Protein AF-A0A543DKS5-F1 (afdb_monomer_lite)

Structure (mmCIF, N/CA/C/O backbone):
data_AF-A0A543DKS5-F1
#
_entry.id   AF-A0A543DKS5-F1
#
loop_
_atom_site.group_PDB
_atom_site.id
_atom_site.type_symbol
_atom_site.label_atom_id
_atom_site.label_alt_id
_atom_site.label_comp_id
_atom_site.label_asym_id
_atom_site.label_entity_id
_atom_site.label_seq_id
_atom_site.pdbx_PDB_ins_code
_atom_site.Cartn_x
_atom_site.Cartn_y
_atom_site.Cartn_z
_atom_site.occupancy
_atom_site.B_iso_or_equiv
_atom_site.auth_seq_id
_atom_site.auth_comp_id
_atom_site.auth_asym_id
_atom_site.auth_atom_id
_atom_site.pdbx_PDB_model_num
ATOM 1 N N . MET A 1 1 ? 10.114 -16.416 -14.237 1.00 70.44 1 MET A N 1
ATOM 2 C CA . MET A 1 1 ? 10.466 -15.139 -14.898 1.00 70.44 1 MET A CA 1
ATOM 3 C C . MET A 1 1 ? 9.245 -14.238 -14.892 1.00 70.44 1 MET A C 1
ATOM 5 O O . MET A 1 1 ? 8.149 -14.778 -15.039 1.00 70.44 1 MET A O 1
ATOM 9 N N . PRO A 1 2 ? 9.401 -12.918 -14.700 1.00 88.56 2 PRO A N 1
ATOM 10 C CA . PRO A 1 2 ? 8.264 -12.010 -14.719 1.00 88.56 2 PRO A CA 1
ATOM 11 C C . PRO A 1 2 ? 7.647 -11.940 -16.120 1.00 88.56 2 PRO A C 1
ATOM 13 O O . PRO A 1 2 ? 8.338 -12.108 -17.125 1.00 88.56 2 PRO A O 1
ATOM 16 N N . ARG A 1 3 ? 6.332 -11.715 -16.181 1.00 93.50 3 ARG A N 1
ATOM 17 C CA . ARG A 1 3 ? 5.582 -11.553 -17.438 1.00 93.50 3 ARG A CA 1
ATOM 18 C C . ARG A 1 3 ? 5.945 -10.247 -18.136 1.00 93.50 3 ARG A C 1
ATOM 20 O O . ARG A 1 3 ? 5.971 -10.196 -19.359 1.00 93.50 3 ARG A O 1
ATOM 27 N N . MET A 1 4 ? 6.249 -9.213 -17.356 1.00 93.50 4 MET A N 1
A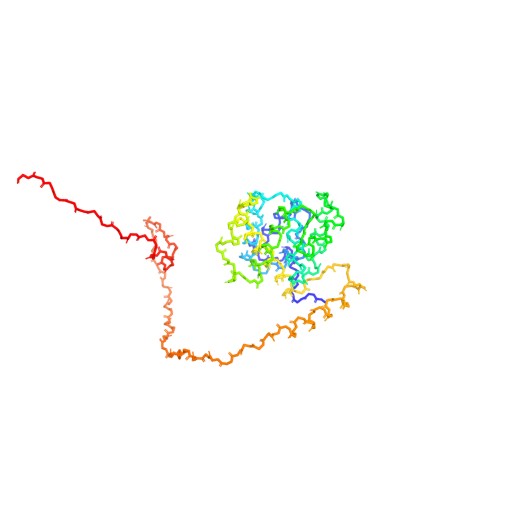TOM 28 C CA . MET A 1 4 ? 6.746 -7.932 -17.844 1.00 93.50 4 MET A CA 1
ATOM 29 C C . MET A 1 4 ? 8.159 -7.720 -17.314 1.00 93.50 4 MET A C 1
ATOM 31 O O . MET A 1 4 ? 8.378 -7.722 -16.104 1.00 93.50 4 MET A O 1
ATOM 35 N N . GLN A 1 5 ? 9.123 -7.564 -18.218 1.00 93.88 5 GLN A N 1
ATOM 36 C CA . GLN A 1 5 ? 10.515 -7.361 -17.826 1.00 93.88 5 GLN A CA 1
ATOM 37 C C . GLN A 1 5 ? 10.732 -5.913 -17.364 1.00 93.88 5 GLN A C 1
ATOM 39 O O . GLN A 1 5 ? 10.304 -4.997 -18.073 1.00 93.88 5 GLN A O 1
ATOM 44 N N . PRO A 1 6 ? 11.403 -5.679 -16.224 1.00 93.94 6 PRO A N 1
ATOM 45 C CA . PRO A 1 6 ? 11.815 -4.337 -15.827 1.00 93.94 6 PRO A CA 1
ATOM 46 C C . PRO A 1 6 ? 12.688 -3.693 -16.909 1.00 93.94 6 PRO A C 1
ATOM 48 O O . PRO A 1 6 ? 13.658 -4.305 -17.358 1.00 93.94 6 PRO A O 1
ATOM 51 N N . LEU A 1 7 ? 12.371 -2.461 -17.320 1.00 93.56 7 LEU A N 1
ATOM 52 C CA . LEU A 1 7 ? 13.176 -1.749 -18.311 1.00 93.56 7 LEU A CA 1
ATOM 53 C C . LEU A 1 7 ? 14.558 -1.428 -17.762 1.00 93.56 7 LEU A C 1
ATOM 55 O O . LEU A 1 7 ? 14.712 -1.039 -16.605 1.00 93.56 7 LEU A O 1
ATOM 59 N N . ASP A 1 8 ? 15.573 -1.562 -18.603 1.00 92.44 8 ASP A N 1
ATOM 60 C CA . ASP A 1 8 ? 16.845 -0.887 -18.388 1.00 92.44 8 ASP A CA 1
ATOM 61 C C . ASP A 1 8 ? 16.618 0.639 -18.468 1.00 92.44 8 ASP A C 1
ATOM 63 O O . ASP A 1 8 ? 16.100 1.107 -19.490 1.00 92.44 8 ASP A O 1
ATOM 67 N N . PRO A 1 9 ? 16.931 1.415 -17.408 1.00 88.25 9 PRO A N 1
ATOM 68 C CA . PRO A 1 9 ? 16.757 2.866 -17.410 1.00 88.25 9 PRO A CA 1
ATOM 69 C C . PRO A 1 9 ? 17.398 3.556 -18.622 1.00 88.25 9 PRO A C 1
ATOM 71 O O . PRO A 1 9 ? 16.781 4.457 -19.196 1.00 88.25 9 PRO A O 1
ATOM 74 N N . ASP A 1 10 ? 18.555 3.075 -19.085 1.00 86.75 10 ASP A N 1
ATOM 75 C CA . ASP A 1 10 ? 19.292 3.650 -20.220 1.00 86.75 10 ASP A CA 1
ATOM 76 C C . ASP A 1 10 ? 18.626 3.385 -21.575 1.00 86.75 10 ASP A C 1
ATOM 78 O O . ASP A 1 10 ? 18.931 4.031 -22.582 1.00 86.75 10 ASP A O 1
ATOM 82 N N . HIS A 1 11 ? 17.654 2.479 -21.611 1.00 86.12 11 HIS A N 1
ATOM 83 C CA . HIS A 1 11 ? 16.900 2.117 -22.806 1.00 86.12 11 HIS A CA 1
ATOM 84 C C . HIS A 1 11 ? 15.406 2.458 -22.682 1.00 86.12 11 HIS A C 1
ATOM 86 O O . HIS A 1 11 ? 14.621 2.151 -23.578 1.00 86.12 11 HIS A O 1
ATOM 92 N N . ALA A 1 12 ? 14.997 3.146 -21.610 1.00 86.88 12 ALA A N 1
ATOM 93 C CA . ALA A 1 12 ? 13.611 3.554 -21.414 1.00 86.88 12 ALA A CA 1
ATOM 94 C C . ALA A 1 12 ? 13.188 4.693 -22.377 1.00 86.88 12 ALA A C 1
ATOM 96 O O . ALA A 1 12 ? 14.030 5.518 -22.771 1.00 86.88 12 ALA A O 1
ATOM 97 N N . PRO A 1 13 ? 11.885 4.790 -22.730 1.00 86.69 13 PRO A N 1
ATOM 98 C CA . PRO A 1 13 ? 11.327 5.933 -23.459 1.00 86.69 13 PRO A CA 1
ATOM 99 C C . PRO A 1 13 ? 11.641 7.263 -22.762 1.00 86.69 13 PRO A C 1
ATOM 101 O O . PRO A 1 13 ? 11.706 7.307 -21.536 1.00 86.69 13 PRO A O 1
ATOM 104 N N . SER A 1 14 ? 11.792 8.355 -23.520 1.00 84.88 14 SER A N 1
ATOM 105 C CA . SER A 1 14 ? 12.361 9.627 -23.031 1.00 84.88 14 SER A CA 1
ATOM 106 C C . SER A 1 14 ? 11.763 10.134 -21.711 1.00 84.88 14 SER A C 1
ATOM 108 O O . SER A 1 14 ? 12.505 10.376 -20.764 1.00 84.88 14 SER A O 1
ATOM 110 N N . VAL A 1 15 ? 10.434 10.228 -21.603 1.00 90.12 15 VAL A N 1
ATOM 111 C CA . VAL A 1 15 ? 9.765 10.691 -20.371 1.00 90.12 15 VAL A CA 1
ATOM 112 C C . VAL A 1 15 ? 10.009 9.731 -19.202 1.00 90.12 15 VAL A C 1
ATOM 114 O O . VAL A 1 15 ? 10.322 10.167 -18.098 1.00 90.12 15 VAL A O 1
ATOM 117 N N . ALA A 1 16 ? 9.907 8.419 -19.432 1.00 90.94 16 ALA A N 1
ATOM 118 C CA . ALA A 1 16 ? 10.143 7.429 -18.385 1.00 90.94 16 ALA A CA 1
ATOM 119 C C . ALA A 1 16 ? 11.611 7.401 -17.938 1.00 90.94 16 ALA A C 1
ATOM 121 O O . ALA A 1 16 ? 11.872 7.242 -16.752 1.00 90.94 16 ALA A O 1
ATOM 122 N N . ARG A 1 17 ? 12.559 7.618 -18.855 1.00 92.06 17 ARG A N 1
ATOM 123 C CA . ARG A 1 17 ? 13.989 7.729 -18.551 1.00 92.06 17 ARG A CA 1
ATOM 124 C C . ARG A 1 17 ? 14.267 8.871 -17.584 1.00 92.06 17 ARG A C 1
ATOM 126 O O . ARG A 1 17 ? 14.939 8.648 -16.585 1.00 92.06 17 ARG A O 1
ATOM 133 N N . THR A 1 18 ? 13.708 10.058 -17.834 1.00 93.38 18 THR A N 1
ATOM 134 C CA . THR A 1 18 ? 13.837 11.191 -16.906 1.00 93.38 18 THR A CA 1
ATOM 135 C C . THR A 1 18 ? 13.278 10.837 -15.533 1.00 93.38 18 THR A C 1
ATOM 137 O O . THR A 1 18 ? 13.955 11.051 -14.537 1.00 93.38 18 THR A O 1
ATOM 140 N N . LEU A 1 19 ? 12.087 10.229 -15.467 1.00 93.00 19 LEU A N 1
ATOM 141 C CA . LEU A 1 19 ? 11.479 9.824 -14.194 1.00 93.00 19 LEU A CA 1
ATOM 142 C C . LEU A 1 19 ? 12.286 8.755 -13.448 1.00 93.00 19 LEU A C 1
ATOM 144 O O . LEU A 1 19 ? 12.338 8.790 -12.221 1.00 93.00 19 LEU A O 1
ATOM 148 N N . LEU A 1 20 ? 12.896 7.809 -14.165 1.00 93.69 20 LEU A N 1
ATOM 149 C CA . LEU A 1 20 ? 13.746 6.776 -13.578 1.00 93.69 20 LEU A CA 1
ATOM 150 C C . LEU A 1 20 ? 15.061 7.356 -13.055 1.00 93.69 20 LEU A C 1
ATOM 152 O O . LEU A 1 20 ? 15.414 7.054 -11.917 1.00 93.69 20 LEU A O 1
ATOM 156 N N . ALA A 1 21 ? 15.738 8.210 -13.830 1.00 92.88 21 ALA A N 1
ATOM 157 C CA . ALA A 1 21 ? 16.962 8.894 -13.404 1.00 92.88 21 ALA A CA 1
ATOM 158 C C . ALA A 1 21 ? 16.727 9.671 -12.100 1.00 92.88 21 ALA A C 1
ATOM 160 O O . ALA A 1 21 ? 17.403 9.450 -11.104 1.00 92.88 21 ALA A O 1
ATOM 161 N N . ASP A 1 22 ? 15.638 10.437 -12.054 1.00 90.62 22 ASP A N 1
ATOM 162 C CA . ASP A 1 22 ? 15.168 11.167 -10.879 1.00 90.62 22 ASP A CA 1
ATOM 163 C C . ASP A 1 22 ? 15.014 10.303 -9.612 1.00 90.62 22 ASP A C 1
ATOM 165 O O . ASP A 1 22 ? 15.080 10.805 -8.487 1.00 90.62 22 ASP A O 1
ATOM 169 N N . ILE A 1 23 ? 14.654 9.027 -9.758 1.00 89.81 23 ILE A N 1
ATOM 170 C CA . ILE A 1 23 ? 14.460 8.100 -8.635 1.00 89.81 23 ILE A CA 1
ATOM 171 C C . ILE A 1 23 ? 15.792 7.476 -8.241 1.00 89.81 23 ILE A C 1
ATOM 173 O O . ILE A 1 23 ? 16.086 7.396 -7.049 1.00 89.81 23 ILE A O 1
ATOM 177 N N . ILE A 1 24 ? 16.586 7.072 -9.231 1.00 91.50 24 ILE A N 1
ATOM 178 C CA . ILE A 1 24 ? 17.918 6.492 -9.052 1.00 91.50 24 ILE A CA 1
ATOM 179 C C . ILE A 1 24 ? 18.833 7.489 -8.335 1.00 91.50 24 ILE A C 1
ATOM 181 O O . ILE A 1 24 ? 19.446 7.124 -7.339 1.00 91.50 24 ILE A O 1
ATOM 185 N N . ASP A 1 25 ? 18.821 8.763 -8.722 1.00 91.94 25 ASP A N 1
ATOM 186 C CA . ASP A 1 25 ? 19.626 9.809 -8.077 1.00 91.94 25 ASP A CA 1
ATOM 187 C C . ASP A 1 25 ? 19.294 9.984 -6.585 1.00 91.94 25 ASP A C 1
ATOM 189 O O . ASP A 1 25 ? 20.157 10.328 -5.779 1.00 91.94 25 ASP A O 1
ATOM 193 N N . ARG A 1 26 ? 18.036 9.742 -6.192 1.00 85.94 26 ARG A N 1
ATOM 194 C CA . ARG A 1 26 ? 17.570 9.898 -4.802 1.00 85.94 26 ARG A CA 1
ATOM 195 C C . ARG A 1 26 ? 17.740 8.639 -3.957 1.00 85.94 26 ARG A C 1
ATOM 197 O O . ARG A 1 26 ? 17.965 8.751 -2.755 1.00 85.94 26 ARG A O 1
ATOM 204 N N . ASN A 1 27 ? 17.580 7.464 -4.564 1.00 82.12 27 ASN A N 1
ATOM 205 C CA . ASN A 1 27 ? 17.422 6.194 -3.851 1.00 82.12 27 ASN A CA 1
ATOM 206 C C . ASN A 1 27 ? 18.486 5.140 -4.210 1.00 82.12 27 ASN A C 1
ATOM 208 O O . ASN A 1 27 ? 18.473 4.056 -3.633 1.00 82.12 27 ASN A O 1
ATOM 212 N N . GLY A 1 28 ? 19.362 5.407 -5.180 1.00 87.69 28 GLY A N 1
ATOM 213 C CA . GLY A 1 28 ? 20.349 4.470 -5.729 1.00 87.69 28 GLY A CA 1
ATOM 214 C C . GLY A 1 28 ? 19.785 3.481 -6.760 1.00 87.69 28 GLY A C 1
ATOM 215 O O . GLY A 1 28 ? 20.471 3.145 -7.718 1.00 87.69 28 GLY A O 1
ATOM 216 N N . ASP A 1 29 ? 18.532 3.045 -6.607 1.00 87.38 29 ASP A N 1
ATOM 217 C CA . ASP A 1 29 ? 17.813 2.199 -7.569 1.00 87.38 29 ASP A CA 1
ATOM 218 C C . ASP A 1 29 ? 16.318 2.569 -7.602 1.00 87.38 29 ASP A C 1
ATOM 220 O O . ASP A 1 29 ? 15.730 3.009 -6.610 1.00 87.38 29 ASP A O 1
ATOM 224 N N . ALA A 1 30 ? 15.684 2.377 -8.758 1.00 87.81 30 ALA A N 1
ATOM 225 C CA . ALA A 1 30 ? 14.238 2.488 -8.926 1.00 87.81 30 ALA A CA 1
ATOM 226 C C . ALA A 1 30 ? 13.501 1.188 -8.555 1.00 87.81 30 ALA A C 1
ATOM 228 O O . ALA A 1 30 ? 12.307 1.212 -8.251 1.00 87.81 30 ALA A O 1
ATOM 229 N N . GLY A 1 31 ? 14.198 0.052 -8.553 1.00 91.25 31 GLY A N 1
ATOM 230 C CA . GLY A 1 31 ? 13.631 -1.249 -8.235 1.00 91.25 31 GLY A CA 1
ATOM 231 C C . GLY A 1 31 ? 12.746 -1.815 -9.355 1.00 91.25 31 GLY A C 1
ATOM 232 O O . GLY A 1 31 ? 12.351 -1.118 -10.299 1.00 91.25 31 GLY A O 1
ATOM 233 N N . PRO A 1 32 ? 12.404 -3.112 -9.278 1.00 93.31 32 PRO A N 1
ATOM 234 C CA . PRO A 1 32 ? 11.784 -3.833 -10.387 1.00 93.31 32 PRO A CA 1
ATOM 235 C C . PRO A 1 32 ? 10.387 -3.315 -10.746 1.00 93.31 32 PRO A C 1
ATOM 237 O O . PRO A 1 32 ? 10.070 -3.208 -11.928 1.00 93.31 32 PRO A O 1
ATOM 240 N N . MET A 1 33 ? 9.558 -2.942 -9.765 1.00 95.00 33 MET A N 1
ATOM 241 C CA . MET A 1 33 ? 8.199 -2.444 -10.023 1.00 95.00 33 MET A CA 1
ATOM 242 C C . MET A 1 33 ? 8.213 -1.141 -10.827 1.00 95.00 33 MET A C 1
ATOM 244 O O . MET A 1 33 ? 7.561 -1.053 -11.864 1.00 95.00 33 MET A O 1
ATOM 248 N N . VAL A 1 34 ? 8.987 -0.147 -10.387 1.00 95.19 34 VAL A N 1
ATOM 249 C CA . VAL A 1 34 ? 9.051 1.178 -11.027 1.00 95.19 34 VAL A CA 1
ATOM 250 C C . VAL A 1 34 ? 9.650 1.069 -12.428 1.00 95.19 34 VAL A C 1
ATOM 252 O O . VAL A 1 34 ? 9.092 1.605 -13.385 1.00 95.19 34 VAL A O 1
ATOM 255 N N . ARG A 1 35 ? 10.731 0.295 -12.573 1.00 95.81 35 ARG A N 1
ATOM 256 C CA . ARG A 1 35 ? 11.336 -0.018 -13.875 1.00 95.81 35 ARG A CA 1
ATOM 257 C C . ARG A 1 35 ? 10.378 -0.758 -14.809 1.00 95.81 35 ARG A C 1
ATOM 259 O O . ARG A 1 35 ? 10.473 -0.607 -16.020 1.00 95.81 35 ARG A O 1
ATOM 266 N N . THR A 1 36 ? 9.442 -1.543 -14.281 1.00 96.62 36 THR A N 1
ATOM 267 C CA . THR A 1 36 ? 8.411 -2.200 -15.100 1.00 96.62 36 THR A CA 1
ATOM 268 C C . THR A 1 36 ? 7.271 -1.238 -15.448 1.00 96.62 36 THR A C 1
ATOM 270 O O . THR A 1 36 ? 6.784 -1.248 -16.574 1.00 96.62 36 THR A O 1
ATOM 273 N N . MET A 1 37 ? 6.858 -0.350 -14.536 1.00 96.50 37 MET A N 1
ATOM 274 C CA . MET A 1 37 ? 5.859 0.688 -14.840 1.00 96.50 37 MET A CA 1
ATOM 275 C C . MET A 1 37 ? 6.335 1.638 -15.945 1.00 96.50 37 MET A C 1
ATOM 277 O O . MET A 1 37 ? 5.508 2.167 -16.679 1.00 96.50 37 MET A O 1
ATOM 281 N N . ALA A 1 38 ? 7.650 1.805 -16.110 1.00 96.00 38 ALA A N 1
ATOM 282 C CA . ALA A 1 38 ? 8.268 2.636 -17.143 1.00 96.00 38 ALA A CA 1
ATOM 283 C C . ALA A 1 38 ? 7.923 2.237 -18.594 1.00 96.00 38 ALA A C 1
ATOM 285 O O . ALA A 1 38 ? 8.078 3.065 -19.492 1.00 96.00 38 ALA A O 1
ATOM 286 N N . HIS A 1 39 ? 7.392 1.028 -18.833 1.00 93.81 39 HIS A N 1
ATOM 287 C CA . HIS A 1 39 ? 6.769 0.667 -20.119 1.00 93.81 39 HIS A CA 1
ATOM 288 C C . HIS A 1 39 ? 5.594 1.588 -20.486 1.00 93.81 39 HIS A C 1
ATOM 290 O O . HIS A 1 39 ? 5.289 1.767 -21.661 1.00 93.81 39 HIS A O 1
ATOM 296 N N . SER A 1 40 ? 4.951 2.203 -19.490 1.00 94.81 40 SER A N 1
ATOM 297 C CA . SER A 1 40 ? 3.935 3.240 -19.656 1.00 94.81 40 SER A CA 1
ATOM 298 C C . SER A 1 40 ? 4.343 4.494 -18.870 1.00 94.81 40 SER A C 1
ATOM 300 O O . SER A 1 40 ? 4.114 4.572 -17.659 1.00 94.81 40 SER A O 1
ATOM 302 N N . PRO A 1 41 ? 4.915 5.518 -19.533 1.00 93.88 41 PRO A N 1
ATOM 303 C CA . PRO A 1 41 ? 5.310 6.758 -18.866 1.00 93.88 41 PRO A CA 1
ATOM 304 C C . PRO A 1 41 ? 4.159 7.430 -18.100 1.00 93.88 41 PRO A C 1
ATOM 306 O O . PRO A 1 41 ? 4.378 7.974 -17.021 1.00 93.88 41 PRO A O 1
ATOM 309 N N . ALA A 1 42 ? 2.926 7.339 -18.613 1.00 95.31 42 ALA A N 1
ATOM 310 C CA . ALA A 1 42 ? 1.737 7.873 -17.948 1.00 95.31 42 ALA A CA 1
ATOM 311 C C . ALA A 1 42 ? 1.419 7.140 -16.632 1.00 95.31 42 ALA A C 1
ATOM 313 O O . ALA A 1 42 ? 1.119 7.783 -15.626 1.00 95.31 42 ALA A O 1
ATOM 314 N N . LEU A 1 43 ? 1.529 5.805 -16.617 1.00 95.94 43 LEU A N 1
ATOM 315 C CA . LEU A 1 43 ? 1.348 5.004 -15.404 1.00 95.94 43 LEU A CA 1
ATOM 316 C C . LEU A 1 43 ? 2.424 5.328 -14.365 1.00 95.94 43 LEU A C 1
ATOM 318 O O . LEU A 1 43 ? 2.102 5.562 -13.201 1.00 95.94 43 LEU A O 1
ATOM 322 N N . LEU A 1 44 ? 3.690 5.365 -14.792 1.00 95.75 44 LEU A N 1
ATOM 323 C CA . LEU A 1 44 ? 4.810 5.695 -13.915 1.00 95.75 44 LEU A CA 1
ATOM 324 C C . LEU A 1 44 ? 4.634 7.089 -13.298 1.00 95.75 44 LEU A C 1
ATOM 326 O O . LEU A 1 44 ? 4.732 7.230 -12.080 1.00 95.75 44 LEU A O 1
ATOM 330 N N . GLN A 1 45 ? 4.312 8.101 -14.109 1.00 95.06 45 GLN A N 1
ATOM 331 C CA . GLN A 1 45 ? 4.049 9.457 -13.624 1.00 95.06 45 GLN A CA 1
ATOM 332 C C . GLN A 1 45 ? 2.921 9.471 -12.584 1.00 95.06 45 GLN A C 1
ATOM 334 O O . GLN A 1 45 ? 3.117 9.970 -11.475 1.00 95.06 45 GLN A O 1
ATOM 339 N N . GLY A 1 46 ? 1.769 8.874 -12.911 1.00 95.62 46 GLY A N 1
ATOM 340 C CA . GLY A 1 46 ? 0.608 8.846 -12.020 1.00 95.62 46 GLY A CA 1
ATOM 341 C C . GLY A 1 46 ? 0.898 8.143 -10.692 1.00 95.62 46 GLY A C 1
ATOM 342 O O . GLY A 1 46 ? 0.544 8.653 -9.628 1.00 95.62 46 GLY A O 1
ATOM 343 N N . TYR A 1 47 ? 1.615 7.016 -10.723 1.00 95.69 47 TYR A N 1
ATOM 344 C CA . TYR A 1 47 ? 2.063 6.324 -9.513 1.00 95.69 47 TYR A CA 1
ATOM 345 C C . TYR A 1 47 ? 2.956 7.215 -8.637 1.00 95.69 47 TYR A C 1
ATOM 347 O O . TYR A 1 47 ? 2.758 7.284 -7.419 1.00 95.69 47 TYR A O 1
ATOM 355 N N . LEU A 1 48 ? 3.926 7.917 -9.230 1.00 93.12 48 LEU A N 1
ATOM 356 C CA . LEU A 1 48 ? 4.854 8.772 -8.486 1.00 93.12 48 LEU A CA 1
ATOM 357 C C . LEU A 1 48 ? 4.148 9.980 -7.868 1.00 93.12 48 LEU A C 1
ATOM 359 O O . LEU A 1 48 ? 4.432 10.337 -6.722 1.00 93.12 48 LEU A O 1
ATOM 363 N N . GLU A 1 49 ? 3.222 10.600 -8.595 1.00 93.19 49 GLU A N 1
ATOM 364 C CA . GLU A 1 49 ? 2.409 11.713 -8.103 1.00 93.19 49 GLU A CA 1
ATOM 365 C C . GLU A 1 49 ? 1.483 11.285 -6.968 1.00 93.19 49 GLU A C 1
ATOM 367 O O . GLU A 1 49 ? 1.476 11.928 -5.913 1.00 93.19 49 GLU A O 1
ATOM 372 N N . LEU A 1 50 ? 0.776 10.163 -7.134 1.00 91.56 50 LEU A N 1
ATOM 373 C CA . LEU A 1 50 ? -0.075 9.603 -6.090 1.00 91.56 50 LEU A CA 1
ATOM 374 C C . LEU A 1 50 ? 0.752 9.266 -4.844 1.00 91.56 50 LEU A C 1
ATOM 376 O O . LEU A 1 50 ? 0.425 9.709 -3.745 1.00 91.56 50 LEU A O 1
ATOM 380 N N . SER A 1 51 ? 1.889 8.588 -5.009 1.00 90.38 51 SER A N 1
ATOM 381 C CA . SER A 1 51 ? 2.802 8.250 -3.909 1.00 90.38 51 SER A CA 1
ATOM 382 C C . SER A 1 51 ? 3.342 9.492 -3.189 1.00 90.38 51 SER A C 1
ATOM 384 O O . SER A 1 51 ? 3.455 9.512 -1.961 1.00 90.38 51 SER A O 1
ATOM 386 N N . ARG A 1 52 ? 3.665 10.563 -3.929 1.00 88.25 52 ARG A N 1
ATOM 387 C CA . ARG A 1 52 ? 4.070 11.865 -3.364 1.00 88.25 52 ARG A CA 1
ATOM 388 C C . ARG A 1 52 ? 2.936 12.513 -2.577 1.00 88.25 52 ARG A C 1
ATOM 390 O O . ARG A 1 52 ? 3.186 13.053 -1.501 1.00 88.25 52 ARG A O 1
ATOM 397 N N . ALA A 1 53 ? 1.711 12.473 -3.097 1.00 87.25 53 ALA A N 1
ATOM 398 C CA . ALA A 1 53 ? 0.536 12.995 -2.411 1.00 87.25 53 ALA A CA 1
ATOM 399 C C . ALA A 1 53 ? 0.234 12.218 -1.125 1.00 87.25 53 ALA A C 1
ATOM 401 O O . ALA A 1 53 ? -0.082 12.833 -0.106 1.00 87.25 53 ALA A O 1
ATOM 402 N N . MET A 1 54 ? 0.416 10.894 -1.137 1.00 86.06 54 MET A N 1
ATOM 403 C CA . MET A 1 54 ? 0.151 10.040 0.022 1.00 86.06 54 MET A CA 1
ATOM 404 C C . MET A 1 54 ? 1.068 10.331 1.208 1.00 86.06 54 MET A C 1
ATOM 406 O O . MET A 1 54 ? 0.616 10.271 2.349 1.00 86.06 54 MET A O 1
ATOM 410 N N . ARG A 1 55 ? 2.305 10.786 0.973 1.00 81.69 55 ARG A N 1
ATOM 411 C CA . ARG A 1 55 ? 3.197 11.249 2.055 1.00 81.69 55 ARG A CA 1
ATOM 412 C C . ARG A 1 55 ? 2.674 12.466 2.821 1.00 81.69 55 ARG A C 1
ATOM 414 O O . ARG A 1 55 ? 3.158 12.741 3.909 1.00 81.69 55 ARG A O 1
ATOM 421 N N . ARG A 1 56 ? 1.705 13.198 2.264 1.00 80.69 56 ARG A N 1
ATOM 422 C CA . ARG A 1 56 ? 1.050 14.348 2.910 1.00 80.69 56 ARG A CA 1
ATOM 423 C C . ARG A 1 56 ? -0.290 13.979 3.554 1.00 80.69 56 ARG A C 1
ATOM 425 O O . ARG A 1 56 ? -1.040 14.860 3.981 1.00 80.69 56 ARG A O 1
ATOM 432 N N . THR A 1 57 ? -0.638 12.692 3.587 1.00 76.44 57 THR A N 1
ATOM 433 C CA . THR A 1 57 ? -1.818 12.230 4.323 1.00 76.44 57 THR A CA 1
ATOM 434 C C . THR A 1 57 ? -1.542 12.279 5.823 1.00 76.44 57 THR A C 1
ATOM 436 O O . THR A 1 57 ? -0.412 12.127 6.271 1.00 76.44 57 THR A O 1
ATOM 439 N N . ALA A 1 58 ? -2.586 12.529 6.614 1.00 80.00 58 ALA A N 1
ATOM 440 C CA . ALA A 1 58 ? -2.480 12.665 8.067 1.00 80.00 58 ALA A CA 1
ATOM 441 C C . ALA A 1 58 ? -2.557 11.293 8.770 1.00 80.00 58 ALA A C 1
ATOM 443 O O . ALA A 1 58 ? -3.191 11.173 9.814 1.00 80.00 58 ALA A O 1
ATOM 444 N N . ILE A 1 59 ? -1.987 10.249 8.157 1.00 89.38 59 ILE A N 1
ATOM 445 C CA . ILE A 1 59 ? -1.923 8.898 8.723 1.00 89.38 59 ILE A CA 1
ATOM 446 C C . ILE A 1 59 ? -0.476 8.660 9.168 1.00 89.38 59 ILE A C 1
ATOM 448 O O . ILE A 1 59 ? 0.434 8.793 8.346 1.00 89.38 59 ILE A O 1
ATOM 452 N N . PRO A 1 60 ? -0.229 8.320 10.447 1.00 92.25 60 PRO A N 1
ATOM 453 C CA . PRO A 1 60 ? 1.110 8.000 10.921 1.00 92.25 60 PRO A CA 1
ATOM 454 C C . PRO A 1 60 ? 1.760 6.900 10.080 1.00 92.25 60 PRO A C 1
ATOM 456 O O . PRO A 1 60 ? 1.097 5.965 9.622 1.00 92.25 60 PRO A O 1
ATOM 459 N N . ARG A 1 61 ? 3.079 6.993 9.886 1.00 93.69 61 ARG A N 1
ATOM 460 C CA . ARG A 1 61 ? 3.806 6.030 9.054 1.00 93.69 61 ARG A CA 1
ATOM 461 C C . ARG A 1 61 ? 3.662 4.577 9.544 1.00 93.69 61 ARG A C 1
ATOM 463 O O . ARG A 1 61 ? 3.337 3.751 8.695 1.00 93.69 61 ARG A O 1
ATOM 470 N N . PRO A 1 62 ? 3.798 4.253 10.848 1.00 96.44 62 PRO A N 1
ATOM 471 C CA . PRO A 1 62 ? 3.582 2.887 11.341 1.00 96.44 62 PRO A CA 1
ATOM 472 C C . PRO A 1 62 ? 2.198 2.330 10.982 1.00 96.44 62 PRO A C 1
ATOM 474 O O . PRO A 1 62 ? 2.090 1.221 10.466 1.00 96.44 62 PRO A O 1
ATOM 477 N N . LEU A 1 63 ? 1.144 3.132 11.157 1.00 96.56 63 LEU A N 1
ATOM 478 C CA . LEU A 1 63 ? -0.223 2.740 10.813 1.00 96.56 63 LEU A CA 1
ATOM 479 C C . LEU A 1 63 ? -0.424 2.574 9.300 1.00 96.56 63 LEU A C 1
ATOM 481 O O . LEU A 1 63 ? -1.131 1.670 8.865 1.00 96.56 63 LEU A O 1
ATOM 485 N N . SER A 1 64 ? 0.232 3.400 8.482 1.00 95.94 64 SER A N 1
ATOM 486 C CA . SER A 1 64 ? 0.173 3.264 7.020 1.00 95.94 64 SER A CA 1
ATOM 487 C C . SER A 1 64 ? 0.776 1.937 6.543 1.00 95.94 64 SER A C 1
ATOM 489 O O . SER A 1 64 ? 0.252 1.326 5.611 1.00 95.94 64 SER A O 1
ATOM 491 N N . GLU A 1 65 ? 1.847 1.466 7.193 1.00 97.81 65 GLU A N 1
ATOM 492 C CA . GLU A 1 65 ? 2.431 0.149 6.913 1.00 97.81 65 GLU A CA 1
ATOM 493 C C . GLU A 1 65 ? 1.516 -0.988 7.389 1.00 97.81 65 GLU A C 1
ATOM 495 O O . GLU A 1 65 ? 1.300 -1.932 6.634 1.00 97.81 65 GLU A O 1
ATOM 500 N N . LYS A 1 66 ? 0.895 -0.875 8.575 1.00 98.56 66 LYS A N 1
ATOM 501 C CA . LYS A 1 66 ? -0.113 -1.844 9.057 1.00 98.56 66 LYS A CA 1
ATOM 502 C C . LYS A 1 66 ? -1.294 -1.976 8.084 1.00 98.56 66 LYS A C 1
ATOM 504 O O . LYS A 1 66 ? -1.669 -3.085 7.713 1.00 98.56 66 LYS A O 1
ATOM 509 N N . ILE A 1 67 ? -1.840 -0.857 7.602 1.00 97.94 67 ILE A N 1
ATOM 510 C CA . ILE A 1 67 ? -2.916 -0.866 6.595 1.00 97.94 67 ILE A CA 1
ATOM 511 C C . ILE A 1 67 ? -2.434 -1.526 5.301 1.00 97.94 67 ILE A C 1
ATOM 513 O O . ILE A 1 67 ? -3.126 -2.379 4.754 1.00 97.94 67 ILE A O 1
ATOM 517 N N . SER A 1 68 ? -1.241 -1.173 4.818 1.00 98.31 68 SER A N 1
ATOM 518 C CA . SER A 1 68 ? -0.701 -1.762 3.587 1.00 98.31 68 SER A CA 1
ATOM 519 C C . SER A 1 68 ? -0.492 -3.275 3.735 1.00 98.31 68 SER A C 1
ATOM 521 O O . SER A 1 68 ? -0.858 -4.025 2.839 1.00 98.31 68 SER A O 1
ATOM 523 N N . LEU A 1 69 ? -0.014 -3.758 4.886 1.00 98.81 69 LEU A N 1
ATOM 524 C CA . LEU A 1 69 ? 0.077 -5.191 5.188 1.00 98.81 69 LEU A CA 1
ATOM 525 C C . LEU A 1 69 ? -1.287 -5.892 5.108 1.00 98.81 69 LEU A C 1
ATOM 527 O O . LEU A 1 69 ? -1.385 -6.930 4.458 1.00 98.81 69 LEU A O 1
ATOM 531 N N . ALA A 1 70 ? -2.335 -5.315 5.703 1.00 98.75 70 ALA A N 1
ATOM 532 C CA . ALA A 1 70 ? -3.691 -5.869 5.655 1.00 98.75 70 ALA A CA 1
ATOM 533 C C . ALA A 1 70 ? -4.227 -5.971 4.216 1.00 98.75 70 ALA A C 1
ATOM 535 O O . ALA A 1 70 ? -4.726 -7.015 3.793 1.00 98.75 70 ALA A O 1
ATOM 536 N N . LEU A 1 71 ? -4.078 -4.894 3.437 1.00 98.69 71 LEU A N 1
ATOM 537 C CA . LEU A 1 71 ? -4.535 -4.845 2.048 1.00 98.69 71 LEU A CA 1
ATOM 538 C C . LEU A 1 71 ? -3.762 -5.831 1.170 1.00 98.69 71 LEU A C 1
ATOM 540 O O . LEU A 1 71 ? -4.367 -6.536 0.369 1.00 98.69 71 LEU A O 1
ATOM 544 N N . GLN A 1 72 ? -2.438 -5.912 1.321 1.00 98.50 72 GLN A N 1
ATOM 545 C CA . GLN A 1 72 ? -1.608 -6.802 0.507 1.00 98.50 72 GLN A CA 1
ATOM 546 C C . GLN A 1 72 ? -1.750 -8.276 0.903 1.00 98.50 72 GLN A C 1
ATOM 548 O O . GLN A 1 72 ? -1.590 -9.138 0.036 1.00 98.50 72 GLN A O 1
ATOM 553 N N . GLU A 1 73 ? -2.108 -8.578 2.157 1.00 98.38 73 GLU A N 1
ATOM 554 C CA . GLU A 1 73 ? -2.529 -9.926 2.558 1.00 98.38 73 GLU A CA 1
ATOM 555 C C . GLU A 1 73 ? -3.812 -10.323 1.818 1.00 98.38 73 GLU A C 1
ATOM 557 O O . GLU A 1 73 ? -3.891 -11.426 1.273 1.00 98.38 73 GLU A O 1
ATOM 562 N N . TRP A 1 74 ? -4.787 -9.410 1.729 1.00 98.12 74 TRP A N 1
ATOM 563 C CA . TRP A 1 74 ? -6.020 -9.667 0.989 1.00 98.12 74 TRP A CA 1
ATOM 564 C C . TRP A 1 74 ? -5.784 -9.792 -0.525 1.00 98.12 74 TRP A C 1
ATOM 566 O O . TRP A 1 74 ? -6.252 -10.747 -1.145 1.00 98.12 74 TRP A O 1
ATOM 576 N N . ILE A 1 75 ? -5.014 -8.872 -1.119 1.00 98.19 75 ILE A N 1
ATOM 577 C CA . ILE A 1 75 ? -4.668 -8.877 -2.553 1.00 98.19 75 ILE A CA 1
ATOM 578 C C . ILE A 1 75 ? -3.825 -10.112 -2.915 1.00 98.19 75 ILE A C 1
ATOM 580 O O . ILE A 1 75 ? -3.906 -10.616 -4.035 1.00 98.19 75 ILE A O 1
ATOM 584 N N . GLY A 1 76 ? -3.012 -10.614 -1.981 1.00 97.19 76 GLY A N 1
ATOM 585 C CA . GLY A 1 76 ? -2.128 -11.762 -2.187 1.00 97.19 76 GLY A CA 1
ATOM 586 C C . GLY A 1 76 ? -0.799 -11.417 -2.869 1.00 97.19 76 GLY A C 1
ATOM 587 O O . GLY A 1 76 ? -0.171 -12.293 -3.463 1.00 97.19 76 GLY A O 1
ATOM 588 N N . CYS A 1 77 ? -0.348 -10.159 -2.803 1.00 97.62 77 CYS A N 1
ATOM 589 C CA . CYS A 1 77 ? 0.931 -9.735 -3.382 1.00 97.62 77 CYS A CA 1
ATOM 590 C C . CYS A 1 77 ? 2.104 -10.052 -2.434 1.00 97.62 77 CYS A C 1
ATOM 592 O O . CYS A 1 77 ? 2.426 -9.266 -1.542 1.00 97.62 77 CYS A O 1
ATOM 594 N N . ALA A 1 78 ? 2.801 -11.173 -2.656 1.00 95.06 78 ALA A N 1
ATOM 595 C CA . ALA A 1 78 ? 3.943 -11.590 -1.830 1.00 95.06 78 ALA A CA 1
ATOM 596 C C . ALA A 1 78 ? 5.113 -10.587 -1.851 1.00 95.06 78 ALA A C 1
ATOM 598 O O . ALA A 1 78 ? 5.721 -10.318 -0.814 1.00 95.06 78 ALA A O 1
ATOM 599 N N . LEU A 1 79 ? 5.401 -9.986 -3.013 1.00 94.69 79 LEU A N 1
ATOM 600 C CA . LEU A 1 79 ? 6.418 -8.936 -3.141 1.00 94.69 79 LEU A CA 1
ATOM 601 C C . LEU A 1 79 ? 6.071 -7.718 -2.273 1.00 94.69 79 LEU A C 1
ATOM 603 O O . LEU A 1 79 ? 6.929 -7.182 -1.574 1.00 94.69 79 LEU A O 1
ATOM 607 N N . CYS A 1 80 ? 4.804 -7.306 -2.300 1.00 97.00 80 CYS A N 1
ATOM 608 C CA . CYS A 1 80 ? 4.317 -6.166 -1.539 1.00 97.00 80 CYS A CA 1
ATOM 609 C C . CYS A 1 80 ? 4.340 -6.464 -0.034 1.00 97.00 80 CYS A C 1
ATOM 611 O O . CYS A 1 80 ? 4.809 -5.634 0.739 1.00 97.00 80 CYS A O 1
ATOM 613 N N . LEU A 1 81 ? 3.911 -7.662 0.384 1.00 97.50 81 LEU A N 1
ATOM 614 C CA . LEU A 1 81 ? 3.995 -8.109 1.778 1.00 97.50 81 LEU A CA 1
ATOM 615 C C . LEU A 1 81 ? 5.434 -8.084 2.299 1.00 97.50 81 LEU A C 1
ATOM 617 O O . LEU A 1 81 ? 5.672 -7.579 3.395 1.00 97.50 81 LEU A O 1
ATOM 621 N N . ALA A 1 82 ? 6.400 -8.577 1.518 1.00 96.19 82 ALA A N 1
ATOM 622 C CA . ALA A 1 82 ? 7.810 -8.537 1.897 1.00 96.19 82 ALA A CA 1
ATOM 623 C C . ALA A 1 82 ? 8.315 -7.091 2.064 1.00 96.19 82 ALA A C 1
ATOM 625 O O . ALA A 1 82 ? 8.940 -6.769 3.076 1.00 96.19 82 ALA A O 1
ATOM 626 N N . ALA A 1 83 ? 7.989 -6.210 1.113 1.00 94.44 83 ALA A N 1
ATOM 627 C CA . ALA A 1 83 ? 8.383 -4.803 1.153 1.00 94.44 83 ALA A CA 1
ATOM 628 C C . ALA A 1 83 ? 7.772 -4.054 2.350 1.00 94.44 83 ALA A C 1
ATOM 630 O O . ALA A 1 83 ? 8.493 -3.388 3.093 1.00 94.44 83 ALA A O 1
ATOM 631 N N . HIS A 1 84 ? 6.465 -4.201 2.582 1.00 97.38 84 HIS A N 1
ATOM 632 C CA . HIS A 1 84 ? 5.775 -3.544 3.694 1.00 97.38 84 HIS A CA 1
ATOM 633 C C . HIS A 1 84 ? 6.153 -4.139 5.055 1.00 97.38 84 HIS A C 1
ATOM 635 O O . HIS A 1 84 ? 6.237 -3.400 6.028 1.00 97.38 84 HIS A O 1
ATOM 641 N N . THR A 1 85 ? 6.482 -5.433 5.139 1.00 98.06 85 THR A N 1
ATOM 642 C CA . THR A 1 85 ? 7.011 -6.036 6.378 1.00 98.06 85 THR A CA 1
ATOM 643 C C . THR A 1 85 ? 8.367 -5.430 6.740 1.00 98.06 85 THR A C 1
ATOM 645 O O . THR A 1 85 ? 8.593 -5.053 7.890 1.00 98.06 85 THR A O 1
ATOM 648 N N . ALA A 1 86 ? 9.268 -5.295 5.762 1.00 96.06 86 ALA A N 1
ATOM 649 C CA . ALA A 1 86 ? 10.561 -4.652 5.977 1.00 96.06 86 ALA A CA 1
ATOM 650 C C . ALA A 1 86 ? 10.396 -3.178 6.388 1.00 96.06 86 ALA A C 1
ATOM 652 O O . ALA A 1 86 ? 10.986 -2.751 7.380 1.00 96.06 86 ALA A O 1
ATOM 653 N N . ALA A 1 87 ? 9.543 -2.425 5.686 1.00 94.81 87 ALA A N 1
ATOM 654 C CA . ALA A 1 87 ? 9.273 -1.023 5.997 1.00 94.81 87 ALA A CA 1
ATOM 655 C C . ALA A 1 87 ? 8.641 -0.833 7.387 1.00 94.81 87 ALA A C 1
ATOM 657 O O . ALA A 1 87 ? 9.058 0.061 8.123 1.00 94.81 87 ALA A O 1
ATOM 658 N N . ALA A 1 88 ? 7.686 -1.688 7.769 1.00 97.75 88 ALA A N 1
ATOM 659 C CA . ALA A 1 88 ? 7.046 -1.681 9.083 1.00 97.75 88 ALA A CA 1
ATOM 660 C C . ALA A 1 88 ? 8.076 -1.841 10.213 1.00 97.75 88 ALA A C 1
ATOM 662 O O . ALA A 1 88 ? 8.068 -1.068 11.172 1.00 97.75 88 ALA A O 1
ATOM 663 N N . ARG A 1 89 ? 9.019 -2.780 10.062 1.00 97.88 89 ARG A N 1
ATOM 664 C CA . ARG A 1 89 ? 10.111 -2.990 11.026 1.00 97.88 89 ARG A CA 1
ATOM 665 C C . ARG A 1 89 ? 11.023 -1.772 11.138 1.00 97.88 89 ARG A C 1
ATOM 667 O O . ARG A 1 89 ? 11.349 -1.361 12.247 1.00 97.88 89 ARG A O 1
ATOM 674 N N . THR A 1 90 ? 11.390 -1.151 10.014 1.00 96.81 90 THR A N 1
ATOM 675 C CA . THR A 1 90 ? 12.220 0.068 10.011 1.00 96.81 90 THR A CA 1
ATOM 676 C C . THR A 1 90 ? 11.565 1.228 10.764 1.00 96.81 90 THR A C 1
ATOM 678 O O . THR A 1 90 ? 12.270 2.054 11.335 1.00 96.81 90 THR A O 1
ATOM 681 N N . VAL A 1 91 ? 10.231 1.291 10.799 1.00 96.81 91 VAL A N 1
ATOM 682 C CA . VAL A 1 91 ? 9.484 2.335 11.524 1.00 96.81 91 VAL A CA 1
ATOM 683 C C . VAL A 1 91 ? 8.991 1.886 12.905 1.00 96.81 91 VAL A C 1
ATOM 685 O O . VAL A 1 91 ? 8.149 2.557 13.497 1.00 96.81 91 VAL A O 1
ATOM 688 N N . GLY A 1 92 ? 9.525 0.778 13.431 1.00 97.50 92 GLY A N 1
ATOM 689 C CA . GLY A 1 92 ? 9.313 0.334 14.811 1.00 97.50 92 GLY A CA 1
ATOM 690 C C . GLY A 1 92 ? 8.044 -0.486 15.063 1.00 97.50 92 GLY A C 1
ATOM 691 O O . GLY A 1 92 ? 7.676 -0.671 16.220 1.00 97.50 92 GLY A O 1
ATOM 692 N N . VAL A 1 93 ? 7.364 -0.986 14.026 1.00 98.38 93 VAL A N 1
ATOM 693 C CA . VAL A 1 93 ? 6.237 -1.916 14.211 1.00 98.38 93 VAL A CA 1
ATOM 694 C C . VAL A 1 93 ? 6.778 -3.281 14.639 1.00 98.38 93 VAL A C 1
ATOM 696 O O . VAL A 1 93 ? 7.664 -3.835 13.985 1.00 98.38 93 VAL A O 1
ATOM 699 N N . SER A 1 94 ? 6.244 -3.829 15.732 1.00 98.38 94 SER A N 1
ATOM 700 C CA . SER A 1 94 ? 6.644 -5.143 16.244 1.00 98.38 94 SER A CA 1
ATOM 701 C C . SER A 1 94 ? 6.158 -6.277 15.335 1.00 98.38 94 SER A C 1
ATOM 703 O O . SER A 1 94 ? 5.139 -6.150 14.657 1.00 98.38 94 SER A O 1
ATOM 705 N N . ASP A 1 95 ? 6.836 -7.426 15.354 1.00 98.19 95 ASP A N 1
ATOM 706 C CA . ASP A 1 95 ? 6.396 -8.599 14.583 1.00 98.19 95 ASP A CA 1
ATOM 707 C C . ASP A 1 95 ? 4.993 -9.087 15.000 1.00 98.19 95 ASP A C 1
ATOM 709 O O . ASP A 1 95 ? 4.230 -9.563 14.158 1.00 98.19 95 ASP A O 1
ATOM 713 N N . ALA A 1 96 ? 4.620 -8.914 16.274 1.00 98.38 96 ALA A N 1
ATOM 714 C CA . ALA A 1 96 ? 3.273 -9.209 16.764 1.00 98.38 96 ALA A CA 1
ATOM 715 C C . ALA A 1 96 ? 2.221 -8.283 16.131 1.00 98.38 96 ALA A C 1
ATOM 717 O O . ALA A 1 96 ? 1.199 -8.753 15.633 1.00 98.38 96 ALA A O 1
ATOM 718 N N . ASP A 1 97 ? 2.497 -6.979 16.072 1.00 98.50 97 ASP A N 1
ATOM 719 C CA . ASP A 1 97 ? 1.616 -6.012 15.414 1.00 98.50 97 ASP A CA 1
ATOM 720 C C . ASP A 1 97 ? 1.560 -6.221 13.892 1.00 98.50 97 ASP A C 1
ATOM 722 O O . ASP A 1 97 ? 0.507 -6.029 13.289 1.00 98.50 97 ASP A O 1
ATOM 726 N N . ILE A 1 98 ? 2.657 -6.649 13.254 1.00 98.69 98 ILE A N 1
ATOM 727 C CA . ILE A 1 98 ? 2.664 -7.045 11.835 1.00 98.69 98 ILE A CA 1
ATOM 728 C C . ILE A 1 98 ? 1.731 -8.241 11.619 1.00 98.69 98 ILE A C 1
ATOM 730 O O . ILE A 1 98 ? 0.943 -8.247 10.672 1.00 98.69 98 ILE A O 1
ATOM 734 N N . ALA A 1 99 ? 1.790 -9.250 12.491 1.00 98.56 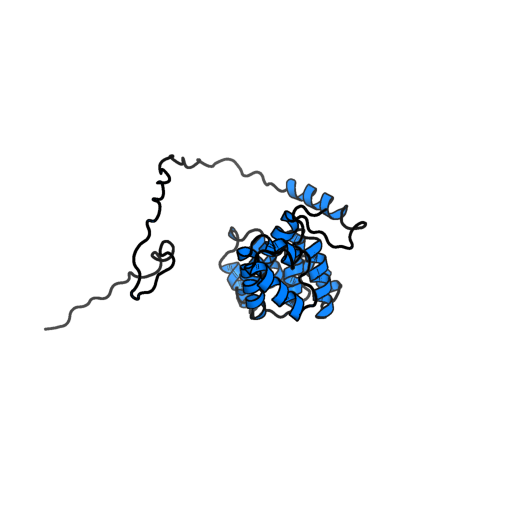99 ALA A N 1
ATOM 735 C CA . ALA A 1 99 ? 0.920 -10.419 12.409 1.00 98.56 99 ALA A CA 1
ATOM 736 C C . ALA A 1 99 ? -0.563 -10.061 12.606 1.00 98.56 99 ALA A C 1
ATOM 738 O O . ALA A 1 99 ? -1.412 -10.602 11.895 1.00 98.56 99 ALA A O 1
ATOM 739 N N . LEU A 1 100 ? -0.877 -9.137 13.523 1.00 98.75 100 LEU A N 1
ATOM 740 C CA . LEU A 1 100 ? -2.233 -8.606 13.709 1.00 98.75 100 LEU A CA 1
ATOM 741 C C . LEU A 1 100 ? -2.703 -7.810 12.486 1.00 98.75 100 LEU A C 1
ATOM 743 O O . LEU A 1 100 ? -3.799 -8.049 11.982 1.00 98.75 100 LEU A O 1
ATOM 747 N N . ALA A 1 101 ? -1.854 -6.932 11.950 1.00 98.69 101 ALA A N 1
ATOM 748 C CA . ALA A 1 101 ? -2.178 -6.123 10.779 1.00 98.69 101 ALA A CA 1
ATOM 749 C C . ALA A 1 101 ? -2.540 -6.992 9.567 1.00 98.69 101 ALA A C 1
ATOM 751 O O . ALA A 1 101 ? -3.519 -6.725 8.876 1.00 98.69 101 ALA A O 1
ATOM 752 N N . ARG A 1 102 ? -1.810 -8.091 9.344 1.00 98.50 102 ARG A N 1
ATOM 753 C CA . ARG A 1 102 ? -2.116 -9.064 8.281 1.00 98.50 102 ARG A CA 1
ATOM 754 C C . ARG A 1 102 ? -3.460 -9.772 8.480 1.00 98.50 102 ARG A C 1
ATOM 756 O O . ARG A 1 102 ? -4.069 -10.199 7.511 1.00 98.50 102 ARG A O 1
ATOM 763 N N . GLN A 1 103 ? -3.959 -9.849 9.710 1.00 98.31 103 GLN A N 1
ATOM 764 C CA . GLN A 1 103 ? -5.303 -10.342 10.037 1.00 98.31 103 GLN A CA 1
ATOM 765 C C . GLN A 1 103 ? -6.364 -9.228 10.011 1.00 98.31 103 GLN A C 1
ATOM 767 O O . GLN A 1 103 ? -7.457 -9.405 10.539 1.00 98.31 103 GLN A O 1
ATOM 772 N N . ALA A 1 104 ? -6.045 -8.080 9.405 1.00 98.06 104 ALA A N 1
ATOM 773 C CA . ALA A 1 104 ? -6.895 -6.898 9.332 1.00 98.06 104 ALA A CA 1
ATOM 774 C C . ALA A 1 104 ? -7.283 -6.305 10.703 1.00 98.06 104 ALA A C 1
ATOM 776 O O . ALA A 1 104 ? -8.345 -5.706 10.838 1.00 98.06 104 ALA A O 1
ATOM 777 N N . THR A 1 105 ? -6.420 -6.430 11.716 1.00 98.31 105 THR A N 1
ATOM 778 C CA . THR A 1 105 ? -6.678 -5.914 13.070 1.00 98.31 105 THR A CA 1
ATOM 779 C C . THR A 1 105 ? -5.430 -5.273 13.696 1.00 98.31 105 THR A C 1
ATOM 781 O O . THR A 1 105 ? -4.360 -5.239 13.089 1.00 98.31 105 THR A O 1
ATOM 784 N N . ALA A 1 106 ? -5.561 -4.720 14.900 1.00 98.19 106 ALA A N 1
ATOM 785 C CA . ALA A 1 106 ? -4.467 -4.157 15.688 1.00 98.19 106 ALA A CA 1
ATOM 786 C C . ALA A 1 106 ? -4.741 -4.290 17.192 1.00 98.19 106 ALA A C 1
ATOM 788 O O . ALA A 1 106 ? -5.868 -4.532 17.619 1.00 98.19 106 ALA A O 1
ATOM 789 N N . SER A 1 107 ? -3.687 -4.117 17.988 1.00 96.75 107 SER A N 1
ATOM 790 C CA . SER A 1 107 ? -3.752 -4.062 19.452 1.00 96.75 107 SER A CA 1
ATOM 791 C C . SER A 1 107 ? -4.494 -2.816 19.956 1.00 96.75 107 SER A C 1
ATOM 793 O O . SER A 1 107 ? -5.251 -2.893 20.920 1.00 96.75 107 SER A O 1
ATOM 795 N N . ASP A 1 108 ? -4.320 -1.679 19.279 1.00 96.81 108 ASP A N 1
ATOM 796 C CA . ASP A 1 108 ? -5.098 -0.463 19.511 1.00 96.81 108 ASP A CA 1
ATOM 797 C C . ASP A 1 108 ? -6.443 -0.520 18.766 1.00 96.81 108 ASP A C 1
ATOM 799 O O . ASP A 1 108 ? -6.493 -0.706 17.548 1.00 96.81 108 ASP A O 1
ATOM 803 N N . ALA A 1 109 ? -7.546 -0.320 19.492 1.00 95.38 109 ALA A N 1
ATOM 804 C CA . ALA A 1 109 ? -8.897 -0.421 18.935 1.00 95.38 109 ALA A CA 1
ATOM 805 C C . ALA A 1 109 ? -9.178 0.634 17.850 1.00 95.38 109 ALA A C 1
ATOM 807 O O . ALA A 1 109 ? -9.900 0.369 16.887 1.00 95.38 109 ALA A O 1
ATOM 808 N N . ARG A 1 110 ? -8.586 1.828 17.975 1.00 95.44 110 ARG A N 1
ATOM 809 C CA . ARG A 1 110 ? -8.740 2.908 16.998 1.00 95.44 110 ARG A CA 1
ATOM 810 C C . ARG A 1 110 ? -7.996 2.566 15.704 1.00 95.44 110 ARG A C 1
ATOM 812 O O . ARG A 1 110 ? -8.542 2.790 14.625 1.00 95.44 110 ARG A O 1
ATOM 819 N N . GLU A 1 111 ? -6.793 2.004 15.770 1.00 96.81 111 GLU A N 1
ATOM 820 C CA . GLU A 1 111 ? -6.083 1.471 14.600 1.00 96.81 111 GLU A CA 1
ATOM 821 C C . GLU A 1 111 ? -6.828 0.288 13.968 1.00 96.81 111 GLU A C 1
ATOM 823 O O . GLU A 1 111 ? -6.986 0.259 12.747 1.00 96.81 111 GLU A O 1
ATOM 828 N N . ALA A 1 112 ? -7.333 -0.648 14.780 1.00 97.38 112 ALA A N 1
ATOM 829 C CA . ALA A 1 112 ? -8.052 -1.831 14.306 1.00 97.38 112 ALA A CA 1
ATOM 830 C C . ALA A 1 112 ? -9.296 -1.456 13.485 1.00 97.38 112 ALA A C 1
ATOM 832 O O . ALA A 1 112 ? -9.515 -2.022 12.411 1.00 97.38 112 ALA A O 1
ATOM 833 N N . ALA A 1 113 ? -10.058 -0.449 13.933 1.00 96.00 113 ALA A N 1
ATOM 834 C CA . ALA A 1 113 ? -11.202 0.085 13.195 1.00 96.00 113 ALA A CA 1
ATOM 835 C C . ALA A 1 113 ? -10.798 0.630 11.812 1.00 96.00 113 ALA A C 1
ATOM 837 O O . ALA A 1 113 ? -11.454 0.338 10.810 1.00 96.00 113 ALA A O 1
ATOM 838 N N . LEU A 1 114 ? -9.684 1.371 11.724 1.00 96.69 114 LEU A N 1
ATOM 839 C CA . LEU A 1 114 ? -9.197 1.911 10.450 1.00 96.69 114 LEU A CA 1
ATOM 840 C C . LEU A 1 114 ? -8.680 0.831 9.503 1.00 96.69 114 LEU A C 1
ATOM 842 O O . LEU A 1 114 ? -8.956 0.895 8.306 1.00 96.69 114 LEU A O 1
ATOM 846 N N . ILE A 1 115 ? -7.944 -0.151 10.022 1.00 97.81 115 ILE A N 1
ATOM 847 C CA . ILE A 1 115 ? -7.420 -1.266 9.228 1.00 97.81 115 ILE A CA 1
ATOM 848 C C . ILE A 1 115 ? -8.578 -2.108 8.678 1.00 97.81 115 ILE A C 1
ATOM 850 O O . ILE A 1 115 ? -8.620 -2.369 7.475 1.00 97.81 115 ILE A O 1
ATOM 854 N N . THR A 1 116 ? -9.550 -2.457 9.525 1.00 96.88 116 THR A N 1
ATOM 855 C CA .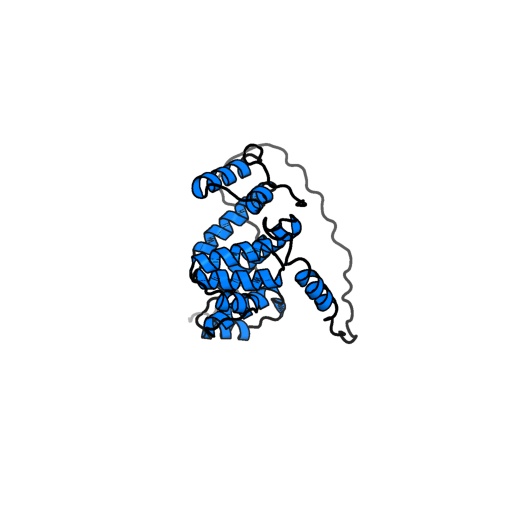 THR A 1 116 ? -10.743 -3.219 9.121 1.00 96.88 116 THR A CA 1
ATOM 856 C C . THR A 1 116 ? -11.525 -2.473 8.045 1.00 96.88 116 THR A C 1
ATOM 858 O O . THR A 1 116 ? -11.859 -3.041 7.004 1.00 96.88 116 THR A O 1
ATOM 861 N N . TYR A 1 117 ? -11.776 -1.177 8.251 1.00 96.69 117 TYR A N 1
ATOM 862 C CA . TYR A 1 117 ? -12.471 -0.362 7.262 1.00 96.69 117 TYR A CA 1
ATOM 863 C C . TYR A 1 117 ? -11.698 -0.265 5.943 1.00 96.69 117 TYR A C 1
ATOM 865 O O . TYR A 1 117 ? -12.299 -0.385 4.880 1.00 96.69 117 TYR A O 1
ATOM 873 N N . ALA A 1 118 ? -10.372 -0.093 5.977 1.00 97.38 118 ALA A N 1
ATOM 874 C CA . ALA A 1 118 ? -9.554 -0.046 4.766 1.00 97.38 118 ALA A CA 1
ATOM 875 C C . ALA A 1 118 ? -9.687 -1.331 3.936 1.00 97.38 118 ALA A C 1
ATOM 877 O O . ALA A 1 118 ? -9.798 -1.259 2.712 1.00 97.38 118 ALA A O 1
ATOM 878 N N . VAL A 1 119 ? -9.721 -2.493 4.597 1.00 98.12 119 VAL A N 1
ATOM 879 C CA . VAL A 1 119 ? -9.993 -3.770 3.930 1.00 98.12 119 VAL A CA 1
ATOM 880 C C . VAL A 1 119 ? -11.407 -3.773 3.349 1.00 98.12 119 VAL A C 1
ATOM 882 O O . VAL A 1 119 ? -11.551 -4.039 2.165 1.00 98.12 119 VAL A O 1
ATOM 885 N N . ARG A 1 120 ? -12.446 -3.366 4.087 1.00 97.25 120 ARG A N 1
ATOM 886 C CA . ARG A 1 120 ? -13.818 -3.305 3.538 1.00 97.25 120 ARG A CA 1
ATOM 887 C C . ARG A 1 120 ? -13.953 -2.371 2.328 1.00 97.25 120 ARG A C 1
ATOM 889 O O . ARG A 1 120 ? -14.606 -2.738 1.355 1.00 97.25 120 ARG A O 1
ATOM 896 N N . VAL A 1 121 ? -13.275 -1.218 2.327 1.00 97.12 121 VAL A N 1
ATOM 897 C CA . VAL A 1 121 ? -13.197 -0.312 1.158 1.00 97.12 121 VAL A CA 1
ATOM 898 C C . VAL A 1 121 ? -12.625 -1.027 -0.066 1.00 97.12 121 VAL A C 1
ATOM 900 O O . VAL A 1 121 ? -13.056 -0.770 -1.187 1.00 97.12 121 VAL A O 1
ATOM 903 N N . LEU A 1 122 ? -11.653 -1.916 0.131 1.00 97.81 122 LEU A N 1
ATOM 904 C CA . LEU A 1 122 ? -11.058 -2.693 -0.949 1.00 97.81 122 LEU A CA 1
ATOM 905 C C . LEU A 1 122 ? -11.994 -3.798 -1.455 1.00 97.81 122 LEU A C 1
ATOM 907 O O . LEU A 1 122 ? -12.075 -4.034 -2.659 1.00 97.81 122 LEU A O 1
ATOM 911 N N . THR A 1 123 ? -12.661 -4.501 -0.541 1.00 97.12 123 THR A N 1
ATOM 912 C CA . THR A 1 123 ? -13.285 -5.798 -0.833 1.00 97.12 123 THR A CA 1
ATOM 913 C C . THR A 1 123 ? -14.774 -5.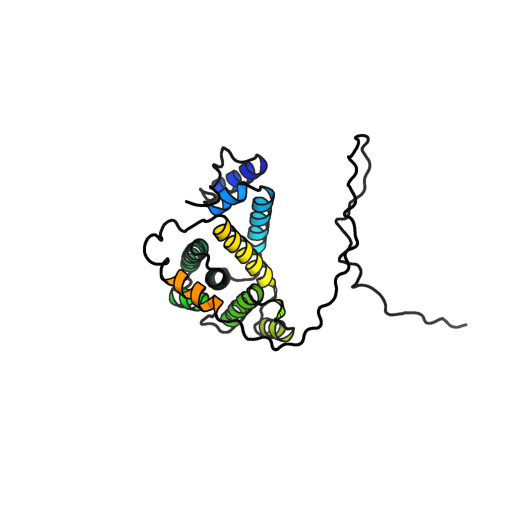718 -1.114 1.00 97.12 123 THR A C 1
ATOM 915 O O . THR A 1 123 ? -15.298 -6.509 -1.893 1.00 97.12 123 THR A O 1
ATOM 918 N N . GLU A 1 124 ? -15.463 -4.780 -0.474 1.00 96.12 124 GLU A N 1
ATOM 919 C CA . GLU A 1 124 ? -16.914 -4.633 -0.527 1.00 96.12 124 GLU A CA 1
ATOM 920 C C . GLU A 1 124 ? -17.354 -3.160 -0.392 1.00 96.12 124 GLU A C 1
ATOM 922 O O . GLU A 1 124 ? -18.228 -2.843 0.409 1.00 96.12 124 GLU A O 1
ATOM 927 N N . PRO A 1 125 ? -16.804 -2.215 -1.181 1.00 95.50 125 PRO A N 1
ATOM 928 C CA . PRO A 1 125 ? -17.108 -0.791 -1.012 1.00 95.50 125 PRO A CA 1
ATOM 929 C C . PRO A 1 125 ? -18.598 -0.454 -1.164 1.00 95.50 125 PRO A C 1
ATOM 931 O O . PRO A 1 125 ? -19.058 0.537 -0.611 1.00 95.50 125 PRO A O 1
ATOM 934 N N . SER A 1 126 ? -19.363 -1.271 -1.894 1.00 96.75 126 SER A N 1
ATOM 935 C CA . SER A 1 126 ? -20.810 -1.101 -2.057 1.00 96.75 126 SER A CA 1
ATOM 936 C C . SER A 1 126 ? -21.631 -1.480 -0.823 1.00 96.75 126 SER A C 1
ATOM 938 O O . SER A 1 126 ? -22.814 -1.160 -0.790 1.00 96.75 126 SER A O 1
ATOM 940 N N . SER A 1 127 ? -21.055 -2.199 0.148 1.00 95.62 127 SER A N 1
ATOM 941 C CA . SER A 1 127 ? -21.733 -2.543 1.406 1.00 95.62 127 SER A CA 1
ATOM 942 C C . SER A 1 127 ? -21.457 -1.537 2.526 1.00 95.62 127 SER A C 1
ATOM 944 O O . SER A 1 127 ? -22.068 -1.636 3.588 1.00 95.62 127 SER A O 1
ATOM 946 N N . LEU A 1 128 ? -20.559 -0.569 2.302 1.00 95.25 128 LEU A N 1
ATOM 947 C CA . LEU A 1 128 ? -20.287 0.494 3.261 1.00 95.25 128 LEU A CA 1
ATOM 948 C C . LEU A 1 128 ? -21.476 1.452 3.350 1.00 95.25 128 LEU A C 1
ATOM 950 O O . LEU A 1 128 ? -21.980 1.951 2.345 1.00 95.25 128 LEU A O 1
ATOM 954 N N . THR A 1 129 ? -21.892 1.716 4.581 1.00 96.00 129 THR A N 1
ATOM 955 C CA . THR A 1 129 ? -23.009 2.593 4.932 1.00 96.00 129 THR A CA 1
ATOM 956 C C . THR A 1 129 ? -22.513 3.884 5.580 1.00 96.00 129 THR A C 1
ATOM 958 O O . THR A 1 129 ? -21.371 3.966 6.036 1.00 96.00 129 THR A O 1
ATOM 961 N N . ASP A 1 130 ? -23.388 4.886 5.704 1.00 95.31 130 ASP A N 1
ATOM 962 C CA . ASP A 1 130 ? -23.073 6.115 6.450 1.00 95.31 130 ASP A CA 1
ATOM 963 C C . ASP A 1 130 ? -22.678 5.814 7.908 1.00 95.31 130 ASP A C 1
ATOM 965 O O . ASP A 1 130 ? -21.770 6.441 8.452 1.00 95.31 130 ASP A O 1
ATOM 969 N N . ALA A 1 131 ? -23.282 4.785 8.514 1.00 94.69 131 ALA A N 1
ATOM 970 C CA . ALA A 1 131 ? -22.956 4.349 9.869 1.00 94.69 131 ALA A CA 1
ATOM 971 C C . ALA A 1 131 ? -21.511 3.833 9.996 1.00 94.69 131 ALA A C 1
ATOM 973 O O . ALA A 1 131 ? -20.861 4.089 11.011 1.00 94.69 131 ALA A O 1
ATOM 974 N N . ASP A 1 132 ? -20.988 3.158 8.966 1.00 93.19 132 ASP A N 1
ATOM 975 C CA . ASP A 1 132 ? -19.595 2.693 8.933 1.00 93.19 132 ASP A CA 1
ATOM 976 C C . ASP A 1 132 ? -18.614 3.875 8.885 1.00 93.19 132 ASP A C 1
ATOM 978 O O . ASP A 1 132 ? -17.582 3.881 9.563 1.00 93.19 132 ASP A O 1
ATOM 982 N N . VAL A 1 133 ? -18.949 4.902 8.101 1.00 92.94 133 VAL A N 1
ATOM 983 C CA . VAL A 1 133 ? -18.154 6.133 7.996 1.00 92.94 133 VAL A CA 1
ATOM 984 C C . VAL A 1 133 ? -18.196 6.916 9.313 1.00 92.94 133 VAL A C 1
ATOM 986 O O . VAL A 1 133 ? -17.168 7.417 9.780 1.00 92.94 133 VAL A O 1
ATOM 989 N N . ASP A 1 134 ? -19.360 6.994 9.953 1.00 93.69 134 ASP A N 1
ATOM 990 C CA . ASP A 1 134 ? -19.529 7.705 11.219 1.00 93.69 134 ASP A CA 1
ATOM 991 C C . ASP A 1 134 ? -18.857 6.989 12.400 1.00 93.69 134 ASP A C 1
ATOM 993 O O . ASP A 1 134 ? -18.303 7.654 13.277 1.00 93.69 134 ASP A O 1
ATOM 997 N N . GLU A 1 135 ? -18.823 5.652 12.416 1.00 90.81 135 GLU A N 1
ATOM 998 C CA . GLU A 1 135 ? -18.009 4.868 13.362 1.00 90.81 135 GLU A CA 1
ATOM 999 C C . GLU A 1 135 ? -16.533 5.254 13.278 1.00 90.81 135 GLU A C 1
ATOM 1001 O O . GLU A 1 135 ? -15.902 5.605 14.279 1.00 90.81 135 GLU A O 1
ATOM 1006 N N . LEU A 1 136 ? -15.992 5.301 12.064 1.00 92.50 136 LEU A N 1
ATOM 1007 C CA . LEU A 1 136 ? -14.617 5.732 11.841 1.00 92.50 136 LEU A CA 1
ATOM 1008 C C . LEU A 1 136 ? -14.340 7.144 12.362 1.00 92.50 136 LEU A C 1
ATOM 1010 O O . LEU A 1 136 ? -13.298 7.403 12.975 1.00 92.50 136 LEU A O 1
ATOM 1014 N N . ARG A 1 137 ? -15.271 8.069 12.122 1.00 92.44 137 ARG A N 1
ATOM 1015 C CA . ARG A 1 137 ? -15.159 9.460 12.575 1.00 92.44 137 ARG A CA 1
ATOM 1016 C C . ARG A 1 137 ? -15.247 9.579 14.091 1.00 92.44 137 ARG A C 1
ATOM 1018 O O . ARG A 1 137 ? -14.534 10.409 14.654 1.00 92.44 137 ARG A O 1
ATOM 1025 N N . ARG A 1 138 ? -16.036 8.734 14.766 1.00 92.81 138 ARG A N 1
ATOM 1026 C CA . ARG A 1 138 ? -16.075 8.640 16.239 1.00 92.81 138 ARG A CA 1
ATOM 1027 C C . ARG A 1 138 ? -14.745 8.172 16.820 1.00 92.81 138 ARG A C 1
ATOM 1029 O O . ARG A 1 138 ? -14.317 8.682 17.851 1.00 92.81 138 ARG A O 1
ATOM 1036 N N . HIS A 1 139 ? -14.028 7.316 16.09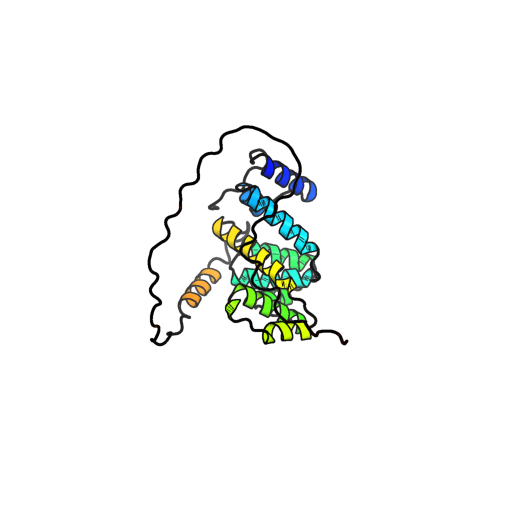9 1.00 90.00 139 HIS A N 1
ATOM 1037 C CA . HIS A 1 139 ? -12.632 7.001 16.387 1.00 90.00 139 HIS A CA 1
ATOM 1038 C C . HIS A 1 139 ? -11.656 8.129 16.005 1.00 90.00 139 HIS A C 1
ATOM 1040 O O . HIS A 1 139 ? -10.451 7.969 16.147 1.00 90.00 139 HIS A O 1
ATOM 1046 N N . GLY A 1 140 ? -12.112 9.290 15.531 1.00 90.62 140 GLY A N 1
ATOM 1047 C CA . GLY A 1 140 ? -11.258 10.423 15.171 1.00 90.62 140 GLY A CA 1
ATOM 1048 C C . GLY A 1 140 ? -10.473 10.215 13.876 1.00 90.62 140 GLY A C 1
ATOM 1049 O O . GLY A 1 140 ? -9.417 10.830 13.695 1.00 90.62 140 GLY A O 1
ATOM 1050 N N . TRP A 1 141 ? -10.929 9.324 12.995 1.00 91.38 141 TRP A N 1
ATOM 1051 C CA . TRP A 1 141 ? -10.349 9.142 11.668 1.00 91.38 141 TRP A CA 1
ATOM 1052 C C . TRP A 1 141 ? -11.098 9.937 10.603 1.00 91.38 141 TRP A C 1
ATOM 1054 O O . TRP A 1 141 ? -12.267 10.280 10.742 1.00 91.38 141 TRP A O 1
ATOM 1064 N N . LYS A 1 142 ? -10.380 10.251 9.522 1.00 84.75 142 LYS A N 1
ATOM 1065 C CA . LYS A 1 142 ? -10.933 10.890 8.325 1.00 84.75 142 LYS A CA 1
ATOM 1066 C C . LYS A 1 142 ? -10.895 9.901 7.169 1.00 84.75 142 LYS A C 1
ATOM 1068 O O . LYS A 1 142 ? -9.974 9.093 7.082 1.00 84.75 142 LYS A O 1
ATOM 1073 N N . ASP A 1 143 ? -11.770 10.108 6.197 1.00 78.00 143 ASP A N 1
ATOM 1074 C CA . ASP A 1 143 ? -12.004 9.237 5.031 1.00 78.00 143 ASP A CA 1
ATOM 1075 C C . ASP A 1 143 ? -10.813 9.188 4.037 1.00 78.00 143 ASP A C 1
ATOM 1077 O O . ASP A 1 143 ? -10.863 8.585 2.968 1.00 78.00 143 ASP A O 1
ATOM 1081 N N . ARG A 1 144 ? -9.680 9.800 4.402 1.00 79.25 144 ARG A N 1
ATOM 1082 C CA . ARG A 1 144 ? -8.434 9.874 3.622 1.00 79.25 144 ARG A CA 1
ATOM 1083 C C . ARG A 1 144 ? -7.784 8.511 3.367 1.00 79.25 144 ARG A C 1
ATOM 1085 O O . ARG A 1 144 ? -6.927 8.418 2.491 1.00 79.25 144 ARG A O 1
ATOM 1092 N N . VAL A 1 145 ? -8.186 7.473 4.102 1.00 87.56 145 VAL A N 1
ATOM 1093 C CA . VAL A 1 145 ? -7.695 6.099 3.926 1.00 87.56 145 VAL A CA 1
ATOM 1094 C C . VAL A 1 145 ? -7.995 5.536 2.535 1.00 87.56 145 VAL A C 1
ATOM 1096 O O . VAL A 1 145 ? -7.212 4.739 2.029 1.00 87.56 145 VAL A O 1
ATOM 1099 N N . ILE A 1 146 ? -9.043 6.025 1.859 1.00 91.25 146 ILE A N 1
ATOM 1100 C CA . ILE A 1 146 ? -9.420 5.603 0.499 1.00 91.25 146 ILE A CA 1
ATOM 1101 C C . ILE A 1 146 ? -8.251 5.762 -0.482 1.00 91.25 146 ILE A C 1
ATOM 1103 O O . ILE A 1 146 ? -8.012 4.896 -1.319 1.00 91.25 146 ILE A O 1
ATOM 1107 N N . ALA A 1 147 ? -7.474 6.840 -0.363 1.00 89.62 147 ALA A N 1
ATOM 1108 C CA . ALA A 1 147 ? -6.350 7.070 -1.263 1.00 89.62 147 ALA A CA 1
ATOM 1109 C C . ALA A 1 147 ? -5.184 6.091 -1.012 1.00 89.62 147 ALA A C 1
ATOM 1111 O O . ALA A 1 147 ? -4.510 5.680 -1.958 1.00 89.62 147 ALA A O 1
ATOM 1112 N N . LEU A 1 148 ? -4.988 5.658 0.241 1.00 93.19 148 LEU A N 1
ATOM 1113 C CA . LEU A 1 148 ? -4.027 4.606 0.584 1.00 93.19 148 LEU A CA 1
ATOM 1114 C C . LEU A 1 148 ? -4.486 3.243 0.049 1.00 93.19 148 LEU A C 1
ATOM 1116 O O . LEU A 1 148 ? -3.657 2.483 -0.454 1.00 93.19 148 LEU A O 1
ATOM 1120 N N . VAL A 1 149 ? -5.794 2.965 0.099 1.00 96.12 149 VAL A N 1
ATOM 1121 C CA . VAL A 1 149 ? -6.394 1.766 -0.502 1.00 96.12 149 VAL A CA 1
ATOM 1122 C C . VAL A 1 149 ? -6.194 1.763 -2.017 1.00 96.12 149 VAL A C 1
ATOM 1124 O O . VAL A 1 149 ? -5.696 0.782 -2.561 1.00 96.12 149 VAL A O 1
ATOM 1127 N N . ALA A 1 150 ? -6.478 2.878 -2.696 1.00 96.00 150 ALA A N 1
ATOM 1128 C CA . ALA A 1 150 ? -6.285 3.008 -4.140 1.00 96.00 150 ALA A CA 1
ATOM 1129 C C . ALA A 1 150 ? -4.818 2.803 -4.560 1.00 96.00 150 ALA A C 1
ATOM 1131 O O . ALA A 1 150 ? -4.546 2.087 -5.525 1.00 96.00 150 ALA A O 1
ATOM 1132 N N . LEU A 1 151 ? -3.866 3.383 -3.817 1.00 96.06 151 LEU A N 1
ATOM 1133 C CA . LEU A 1 151 ? -2.439 3.189 -4.079 1.00 96.06 151 LEU A CA 1
ATOM 1134 C C . LEU A 1 151 ? -2.025 1.719 -3.909 1.00 96.06 151 LEU A C 1
ATOM 1136 O O . LEU A 1 151 ? -1.309 1.189 -4.755 1.00 96.06 151 LEU A O 1
ATOM 1140 N N . ASN A 1 152 ? -2.497 1.054 -2.852 1.00 97.69 152 ASN A N 1
ATOM 1141 C CA . ASN A 1 152 ? -2.202 -0.356 -2.591 1.00 97.69 152 ASN A CA 1
ATOM 1142 C C . ASN A 1 152 ? -2.843 -1.297 -3.619 1.00 97.69 152 ASN A C 1
ATOM 1144 O O . ASN A 1 152 ? -2.209 -2.268 -4.035 1.00 97.69 152 ASN A O 1
ATOM 1148 N N . GLN A 1 153 ? -4.066 -1.000 -4.062 1.00 98.00 153 GLN A N 1
ATOM 1149 C CA . GLN A 1 153 ? -4.725 -1.741 -5.135 1.00 98.00 153 GLN A CA 1
ATOM 1150 C C . GLN A 1 153 ? -3.940 -1.608 -6.443 1.00 98.00 153 GLN A C 1
ATOM 1152 O O . GLN A 1 153 ? -3.709 -2.607 -7.121 1.00 98.00 153 GLN A O 1
ATOM 1157 N N . LEU A 1 154 ? -3.487 -0.395 -6.780 1.00 97.94 154 LEU A N 1
ATOM 1158 C CA . LEU A 1 154 ? -2.662 -0.144 -7.960 1.00 97.94 154 LEU A CA 1
ATOM 1159 C C . LEU A 1 154 ? -1.364 -0.960 -7.927 1.00 97.94 154 LEU A C 1
ATOM 1161 O O . LEU A 1 154 ? -1.074 -1.683 -8.878 1.00 97.94 154 LEU A O 1
ATOM 1165 N N . THR A 1 155 ? -0.578 -0.851 -6.854 1.00 97.56 155 THR A N 1
ATOM 1166 C CA . THR A 1 155 ? 0.735 -1.510 -6.768 1.00 97.56 155 THR A CA 1
ATOM 1167 C C . THR A 1 155 ? 0.610 -3.027 -6.657 1.00 97.56 155 THR A C 1
ATOM 1169 O O . THR A 1 155 ? 1.339 -3.751 -7.336 1.00 97.56 155 THR A O 1
ATOM 1172 N N . GLY A 1 156 ? -0.345 -3.514 -5.861 1.00 97.56 156 GLY A N 1
ATOM 1173 C CA . GLY A 1 156 ? -0.622 -4.936 -5.691 1.00 97.56 156 GLY A CA 1
ATOM 1174 C C . GLY A 1 156 ? -1.064 -5.594 -6.996 1.00 97.56 156 GLY A C 1
ATOM 1175 O O . GLY A 1 156 ? -0.436 -6.553 -7.449 1.00 97.56 156 GLY A O 1
ATOM 1176 N N . ALA A 1 157 ? -2.085 -5.037 -7.657 1.00 97.38 157 ALA A N 1
ATOM 1177 C CA . ALA A 1 157 ? -2.560 -5.553 -8.939 1.00 97.38 157 ALA A CA 1
ATOM 1178 C C . ALA A 1 157 ? -1.477 -5.470 -10.021 1.00 97.38 157 ALA A C 1
ATOM 1180 O O . ALA A 1 157 ? -1.281 -6.431 -10.765 1.00 97.38 157 ALA A O 1
ATOM 1181 N N . PHE A 1 158 ? -0.732 -4.361 -10.086 1.00 98.25 158 PHE A N 1
ATOM 1182 C CA . PHE A 1 158 ? 0.355 -4.209 -11.047 1.00 98.25 158 PHE A CA 1
ATOM 1183 C C . PHE A 1 158 ? 1.423 -5.292 -10.873 1.00 98.25 158 PHE A C 1
ATOM 1185 O O . PHE A 1 158 ? 1.759 -5.966 -11.843 1.00 98.25 158 PHE A O 1
ATOM 1192 N N . ASN A 1 159 ? 1.921 -5.511 -9.653 1.00 97.62 159 ASN A N 1
ATOM 1193 C CA . ASN A 1 159 ? 2.953 -6.519 -9.395 1.00 97.62 159 ASN A CA 1
ATOM 1194 C C . ASN A 1 159 ? 2.473 -7.931 -9.752 1.00 97.62 159 ASN A C 1
ATOM 1196 O O . ASN A 1 159 ? 3.204 -8.687 -10.396 1.00 97.62 159 ASN A O 1
ATOM 1200 N N . LEU A 1 160 ? 1.221 -8.259 -9.417 1.00 97.00 160 LEU A N 1
ATOM 1201 C CA . LEU A 1 160 ? 0.608 -9.537 -9.776 1.00 97.00 160 LEU A CA 1
ATOM 1202 C C . LEU A 1 160 ? 0.442 -9.703 -11.291 1.00 97.00 160 LEU A C 1
ATOM 1204 O O . LEU A 1 160 ? 0.655 -10.800 -11.806 1.00 97.00 160 LEU A O 1
ATOM 1208 N N . VAL A 1 161 ? 0.086 -8.650 -12.034 1.00 96.94 161 VAL A N 1
ATOM 1209 C CA . VAL A 1 161 ? -0.052 -8.684 -13.504 1.00 96.94 161 VAL A CA 1
ATOM 1210 C C . VAL A 1 161 ? 1.312 -8.717 -14.205 1.00 96.94 161 VAL A C 1
ATOM 1212 O O . VAL A 1 161 ? 1.497 -9.462 -15.171 1.00 96.94 161 VAL A O 1
ATOM 1215 N N . ALA A 1 162 ? 2.296 -7.992 -13.684 1.00 97.06 162 ALA A N 1
ATOM 1216 C CA . ALA A 1 162 ? 3.671 -8.024 -14.164 1.00 97.06 162 ALA A CA 1
ATOM 1217 C C . ALA A 1 162 ? 4.379 -9.352 -13.836 1.00 97.06 162 ALA A C 1
ATOM 1219 O O . ALA A 1 162 ? 5.358 -9.708 -14.492 1.00 97.06 162 ALA A O 1
ATOM 1220 N N . GLY A 1 163 ? 3.874 -10.118 -12.861 1.00 95.94 163 GLY A N 1
ATOM 1221 C CA . GLY A 1 163 ? 4.487 -11.363 -12.395 1.00 95.94 163 GLY A CA 1
ATOM 1222 C C . GLY A 1 163 ? 5.781 -11.119 -11.617 1.00 95.94 163 GLY A C 1
ATOM 1223 O O . GLY A 1 163 ? 6.729 -11.890 -11.755 1.00 95.94 163 GLY A O 1
ATOM 1224 N N . LEU A 1 164 ? 5.840 -10.013 -10.872 1.00 94.62 164 LEU A N 1
ATOM 1225 C CA . LEU A 1 164 ? 6.979 -9.673 -10.029 1.00 94.62 164 LEU A CA 1
ATOM 1226 C C . LEU A 1 164 ? 6.864 -10.414 -8.697 1.00 94.62 164 LEU A C 1
ATOM 1228 O O . LEU A 1 164 ? 5.862 -10.309 -7.995 1.00 94.62 164 LEU A O 1
ATOM 1232 N N . GLU A 1 165 ? 7.923 -11.132 -8.349 1.00 90.62 165 GLU A N 1
ATOM 1233 C CA . GLU A 1 165 ? 8.027 -11.921 -7.125 1.00 90.62 165 GLU A CA 1
ATOM 1234 C C . GLU A 1 165 ? 9.149 -11.354 -6.246 1.00 90.62 165 GLU A C 1
ATOM 1236 O O . GLU A 1 165 ? 10.089 -10.741 -6.767 1.00 90.62 165 GLU A O 1
ATOM 1241 N N . PRO A 1 166 ? 9.088 -11.534 -4.917 1.00 86.19 166 PRO A N 1
ATOM 1242 C CA . PRO A 1 166 ? 10.208 -11.185 -4.059 1.00 86.19 166 PRO A CA 1
ATOM 1243 C C . PRO A 1 166 ? 11.422 -12.039 -4.430 1.00 86.19 166 PRO A C 1
ATOM 1245 O O . PRO A 1 166 ? 11.304 -13.239 -4.671 1.00 86.19 166 PRO A O 1
ATOM 1248 N N . ALA A 1 167 ? 12.607 -11.427 -4.418 1.00 75.31 167 ALA A N 1
ATOM 1249 C CA . ALA A 1 167 ? 13.862 -12.101 -4.758 1.00 75.31 167 ALA A CA 1
ATOM 1250 C C . ALA A 1 167 ? 14.199 -13.292 -3.832 1.00 75.31 167 ALA A C 1
ATOM 1252 O O . ALA A 1 167 ? 15.106 -14.060 -4.131 1.00 75.31 167 ALA A O 1
ATOM 1253 N N . VAL A 1 168 ? 13.475 -13.454 -2.714 1.00 58.91 168 VAL A N 1
ATOM 1254 C CA . VAL A 1 168 ? 13.791 -14.393 -1.630 1.00 58.91 168 VAL A CA 1
ATOM 1255 C C . VAL A 1 168 ? 12.574 -15.238 -1.218 1.00 58.91 168 VAL A C 1
ATOM 1257 O O . VAL A 1 168 ? 12.218 -15.270 -0.049 1.00 58.91 168 VAL A O 1
ATOM 1260 N N . LEU A 1 169 ? 11.886 -15.915 -2.145 1.00 48.12 169 LEU A N 1
ATOM 1261 C CA . LEU A 1 169 ? 10.867 -16.926 -1.790 1.00 48.12 169 LEU A CA 1
ATOM 1262 C C . LEU A 1 169 ? 10.853 -18.119 -2.759 1.00 48.12 169 LEU A C 1
ATOM 1264 O O . LEU A 1 169 ? 9.833 -18.445 -3.367 1.00 48.12 169 LEU A O 1
ATOM 1268 N N . GLU A 1 170 ? 11.973 -18.831 -2.867 1.00 39.88 170 GLU A N 1
ATOM 1269 C CA . GLU A 1 170 ? 11.953 -20.168 -3.476 1.00 39.88 170 GLU A CA 1
ATOM 1270 C C . GLU A 1 170 ? 11.277 -21.217 -2.563 1.00 39.88 170 GLU A C 1
ATOM 1272 O O . GLU A 1 170 ? 10.720 -22.176 -3.091 1.00 39.88 170 GLU A O 1
ATOM 1277 N N . THR A 1 171 ? 11.204 -21.033 -1.230 1.00 35.78 171 THR A N 1
ATOM 1278 C CA . THR A 1 171 ? 11.042 -22.220 -0.352 1.00 35.78 171 THR A CA 1
ATOM 1279 C C . THR A 1 171 ? 9.842 -22.275 0.610 1.00 35.78 171 THR A C 1
ATOM 1281 O O . THR A 1 171 ? 9.481 -23.380 0.993 1.00 35.78 171 THR A O 1
ATOM 1284 N N . VAL A 1 172 ? 9.166 -21.180 1.003 1.00 39.16 172 VAL A N 1
ATOM 1285 C CA . VAL A 1 172 ? 8.194 -21.262 2.137 1.00 39.16 172 VAL A CA 1
ATOM 1286 C C . VAL A 1 172 ? 6.750 -20.836 1.811 1.00 39.16 172 VAL A C 1
ATOM 1288 O O . VAL A 1 172 ? 5.812 -21.377 2.385 1.00 39.16 172 VAL A O 1
ATOM 1291 N N . TRP A 1 173 ? 6.514 -19.936 0.848 1.00 37.19 173 TRP A N 1
ATOM 1292 C CA . TRP A 1 173 ? 5.179 -19.322 0.677 1.00 37.19 173 TRP A CA 1
ATOM 1293 C C . TRP A 1 173 ? 4.279 -19.958 -0.402 1.00 37.19 173 TRP A C 1
ATOM 1295 O O . TRP A 1 173 ? 3.056 -19.815 -0.360 1.00 37.19 173 TRP A O 1
ATOM 1305 N N . LYS A 1 174 ? 4.844 -20.703 -1.368 1.00 37.56 174 LYS A N 1
ATOM 1306 C CA . LYS A 1 174 ? 4.068 -21.302 -2.482 1.00 37.56 174 LYS A CA 1
ATOM 1307 C C . LYS A 1 174 ? 3.018 -22.329 -2.021 1.00 37.56 174 LYS A C 1
ATOM 1309 O O . LYS A 1 174 ? 2.062 -22.571 -2.757 1.00 37.56 174 LYS A O 1
ATOM 1314 N N . VAL A 1 175 ? 3.188 -22.923 -0.836 1.00 38.09 175 VAL A N 1
ATOM 1315 C CA . VAL A 1 175 ? 2.266 -23.930 -0.283 1.00 38.09 175 VAL A CA 1
ATOM 1316 C C . VAL A 1 175 ? 1.027 -23.273 0.339 1.00 38.09 175 VAL A C 1
ATOM 1318 O O . VAL A 1 175 ? -0.086 -23.705 0.056 1.00 38.09 175 VAL A O 1
ATOM 1321 N N . ASP A 1 176 ? 1.190 -22.179 1.090 1.00 41.41 176 ASP A N 1
ATOM 1322 C CA . ASP A 1 176 ? 0.090 -21.531 1.826 1.00 41.41 176 ASP A CA 1
ATOM 1323 C C . ASP A 1 176 ? -0.843 -20.721 0.893 1.00 41.41 176 ASP A C 1
ATOM 1325 O O . ASP A 1 176 ? -2.068 -20.743 1.023 1.00 41.41 176 ASP A O 1
ATOM 1329 N N . LEU A 1 177 ? -0.299 -20.089 -0.160 1.00 44.50 177 LEU A N 1
ATOM 1330 C CA . LEU A 1 177 ? -1.110 -19.302 -1.103 1.00 44.50 177 LEU A CA 1
ATOM 1331 C C . LEU A 1 177 ? -2.064 -20.167 -1.956 1.00 44.50 177 LEU A C 1
ATOM 1333 O O . LEU A 1 177 ? -3.173 -19.736 -2.280 1.00 44.50 177 LEU A O 1
ATOM 1337 N N . ARG A 1 178 ? -1.654 -21.395 -2.318 1.00 40.31 178 ARG A N 1
ATOM 1338 C CA . ARG A 1 178 ? -2.484 -22.329 -3.109 1.00 40.31 178 ARG A CA 1
ATOM 1339 C C . ARG A 1 178 ? -3.687 -22.845 -2.323 1.00 40.31 178 ARG A C 1
ATOM 1341 O O . ARG A 1 178 ? -4.757 -22.990 -2.910 1.00 40.31 178 ARG A O 1
ATOM 1348 N N . LEU A 1 179 ? -3.528 -23.080 -1.022 1.00 35.75 179 LEU A N 1
ATOM 1349 C CA . LEU A 1 179 ? -4.606 -23.569 -0.160 1.00 35.75 179 LEU A CA 1
ATOM 1350 C C . LEU A 1 179 ? -5.681 -22.489 0.044 1.00 35.75 179 LEU A C 1
ATOM 1352 O O . LEU A 1 179 ? -6.865 -22.743 -0.172 1.00 35.75 179 LEU A O 1
ATOM 1356 N N . ARG A 1 180 ? -5.270 -21.239 0.295 1.00 48.38 180 ARG A N 1
ATOM 1357 C CA . ARG A 1 180 ? -6.200 -20.125 0.561 1.00 48.38 180 ARG A CA 1
ATOM 1358 C C . ARG A 1 180 ? -6.964 -19.628 -0.671 1.00 48.38 180 ARG A C 1
ATOM 1360 O O . ARG A 1 180 ? -8.089 -19.149 -0.551 1.00 48.38 180 ARG A O 1
ATOM 1367 N N . VAL A 1 181 ? -6.391 -19.713 -1.877 1.00 47.38 181 VAL A N 1
ATOM 1368 C CA . VAL A 1 181 ? -7.130 -19.406 -3.124 1.00 47.38 181 VAL A CA 1
ATOM 1369 C C . VAL A 1 181 ? -8.159 -20.501 -3.443 1.00 47.38 181 VAL A C 1
ATOM 1371 O O . VAL A 1 181 ? -9.225 -20.188 -3.973 1.00 47.38 181 VAL A O 1
ATOM 1374 N N . GLY A 1 182 ? -7.874 -21.758 -3.082 1.00 35.22 182 GLY A N 1
ATOM 1375 C CA . GLY A 1 182 ? -8.791 -22.890 -3.241 1.00 35.22 182 GLY A CA 1
ATOM 1376 C C . GLY A 1 182 ? -10.045 -22.777 -2.370 1.00 35.22 182 GLY A C 1
ATOM 1377 O O . GLY A 1 182 ? -11.154 -22.887 -2.891 1.00 35.22 182 GLY A O 1
ATOM 1378 N N . GLU A 1 183 ? -9.886 -22.463 -1.081 1.00 38.94 183 GLU A N 1
ATOM 1379 C CA . GLU A 1 183 ? -11.013 -22.270 -0.149 1.00 38.94 183 GLU A CA 1
ATOM 1380 C C . GLU A 1 183 ? -11.901 -21.072 -0.520 1.00 38.94 183 GLU A C 1
ATOM 1382 O O . GLU A 1 183 ? -13.126 -21.128 -0.400 1.00 38.94 183 GLU A O 1
ATOM 1387 N N . ARG A 1 184 ? -11.324 -19.997 -1.072 1.00 51.75 184 ARG A N 1
ATOM 1388 C CA . ARG A 1 184 ? -12.079 -18.791 -1.458 1.00 51.75 184 ARG A CA 1
ATOM 1389 C C . ARG A 1 184 ? -13.024 -18.976 -2.648 1.00 51.75 184 ARG A C 1
ATOM 1391 O O . ARG A 1 184 ? -13.918 -18.155 -2.835 1.00 51.75 184 ARG A O 1
ATOM 1398 N N . ARG A 1 185 ? -12.881 -20.041 -3.448 1.00 39.34 185 ARG A N 1
ATOM 1399 C CA . ARG A 1 185 ? -13.807 -20.317 -4.564 1.00 39.34 185 ARG A CA 1
ATOM 1400 C C . ARG A 1 185 ? -15.131 -20.940 -4.099 1.00 39.34 185 ARG A C 1
ATOM 1402 O O . ARG A 1 185 ? -16.088 -20.929 -4.870 1.00 39.34 185 ARG A O 1
ATOM 1409 N N . GLN A 1 186 ? -15.193 -21.465 -2.872 1.00 37.03 186 GLN A N 1
ATOM 1410 C CA . GLN A 1 186 ? -16.367 -22.172 -2.347 1.00 37.03 186 GLN A CA 1
ATOM 1411 C C . GLN A 1 186 ? -17.369 -21.285 -1.599 1.00 37.03 186 GLN A C 1
ATOM 1413 O O . GLN A 1 186 ? -18.522 -21.684 -1.459 1.00 37.03 186 GLN A O 1
ATOM 1418 N N . VAL A 1 187 ? -17.008 -20.062 -1.199 1.00 36.38 187 VAL A N 1
ATOM 1419 C CA . VAL A 1 187 ? -17.957 -19.127 -0.568 1.00 36.38 187 VAL A CA 1
ATOM 1420 C C . VAL A 1 187 ? -18.714 -18.344 -1.649 1.00 36.38 187 VAL A C 1
ATOM 1422 O O . VAL A 1 187 ? -18.519 -17.151 -1.855 1.00 36.38 187 VAL A O 1
ATOM 1425 N N . ARG A 1 188 ? -19.580 -19.037 -2.392 1.00 35.69 188 ARG A N 1
ATOM 1426 C CA . ARG A 1 188 ? -20.726 -18.417 -3.068 1.00 35.69 188 ARG A CA 1
ATOM 1427 C C . ARG A 1 188 ? -21.976 -18.902 -2.349 1.00 35.69 188 ARG A C 1
ATOM 1429 O O . ARG A 1 188 ? -22.319 -20.074 -2.448 1.00 35.69 188 ARG A O 1
ATOM 1436 N N . SER A 1 189 ? -22.632 -18.002 -1.623 1.00 33.56 189 SER A N 1
ATOM 1437 C CA . SER A 1 189 ? -23.980 -18.250 -1.109 1.00 33.56 189 SER A CA 1
ATOM 1438 C C . SER A 1 189 ? -24.944 -18.469 -2.290 1.00 33.56 189 SER A C 1
ATOM 1440 O O . SER A 1 189 ? -24.784 -17.782 -3.309 1.00 33.56 189 SER A O 1
ATOM 1442 N N . PRO A 1 190 ? -25.927 -19.385 -2.207 1.00 35.56 190 PRO A N 1
ATOM 1443 C CA . PRO A 1 190 ? -26.987 -19.465 -3.202 1.00 35.56 190 PRO A CA 1
ATOM 1444 C C . PRO A 1 190 ? -27.800 -18.170 -3.125 1.00 35.56 190 PRO A C 1
ATOM 1446 O O . PRO A 1 190 ? -28.383 -17.856 -2.092 1.00 35.56 190 PRO A O 1
ATOM 1449 N N . VAL A 1 191 ? -27.805 -17.385 -4.200 1.00 43.59 191 VAL A N 1
ATOM 1450 C CA . VAL A 1 191 ? -28.779 -16.301 -4.343 1.00 43.59 191 VAL A CA 1
ATOM 1451 C C . VAL A 1 191 ? -30.063 -16.955 -4.837 1.00 43.59 191 VAL A C 1
ATOM 1453 O O . VAL A 1 191 ? -30.105 -17.450 -5.966 1.00 43.59 191 VAL A O 1
ATOM 1456 N N . ASP A 1 192 ? -31.070 -16.997 -3.968 1.00 35.78 192 ASP A N 1
ATOM 1457 C CA . ASP A 1 192 ? -32.405 -17.491 -4.285 1.00 35.78 192 ASP A CA 1
ATOM 1458 C C . ASP A 1 192 ? -32.991 -16.758 -5.497 1.00 35.78 192 ASP A C 1
ATOM 1460 O O . ASP A 1 192 ? -32.891 -15.538 -5.661 1.00 35.78 192 ASP A O 1
ATOM 1464 N N . GLY A 1 193 ? -33.578 -17.549 -6.391 1.00 45.78 193 GLY A N 1
ATOM 1465 C CA . GLY A 1 193 ? -34.098 -17.098 -7.668 1.00 45.78 193 GLY A CA 1
ATOM 1466 C C . GLY A 1 193 ? -35.324 -16.203 -7.524 1.00 45.78 193 GLY A C 1
ATOM 1467 O O . GLY A 1 193 ? -36.428 -16.686 -7.321 1.00 45.78 193 GLY A O 1
ATOM 1468 N N . SER A 1 194 ? -35.149 -14.905 -7.757 1.00 43.16 194 SER A N 1
ATOM 1469 C CA . SER A 1 194 ? -36.067 -14.113 -8.583 1.00 43.16 194 SER A CA 1
ATOM 1470 C C . SER A 1 194 ? -35.385 -12.808 -8.995 1.00 43.16 194 SER A C 1
ATOM 1472 O O . SER A 1 194 ? -35.251 -11.867 -8.224 1.00 43.16 194 SER A O 1
ATOM 1474 N N . THR A 1 195 ? -34.907 -12.740 -10.235 1.00 36.91 195 THR A N 1
ATOM 1475 C CA . THR A 1 195 ? -34.543 -11.461 -10.855 1.00 36.91 195 THR A CA 1
ATOM 1476 C C . THR A 1 195 ? -35.071 -11.447 -12.278 1.00 36.91 195 THR A C 1
ATOM 1478 O O . THR A 1 195 ? -34.591 -12.147 -13.168 1.00 36.91 195 THR A O 1
ATOM 1481 N N . THR A 1 196 ? -36.101 -10.637 -12.497 1.00 37.97 196 THR A N 1
ATOM 1482 C CA . THR A 1 196 ? -36.446 -10.137 -13.824 1.00 37.97 196 THR A CA 1
ATOM 1483 C C . THR A 1 196 ? -35.235 -9.383 -14.371 1.00 37.97 196 THR A C 1
ATOM 1485 O O . THR A 1 196 ? -34.821 -8.365 -13.818 1.00 37.97 196 THR A O 1
ATOM 1488 N N . LYS A 1 197 ? -34.636 -9.917 -15.437 1.00 32.81 197 LYS A N 1
ATOM 1489 C CA . LYS A 1 197 ? -33.521 -9.306 -16.168 1.00 32.81 197 LYS A CA 1
ATOM 1490 C C . LYS A 1 197 ? -34.005 -8.004 -16.829 1.00 32.81 197 LYS A C 1
ATOM 1492 O O . LYS A 1 197 ? -34.978 -8.074 -17.579 1.00 32.81 197 LYS A O 1
ATOM 1497 N N . PRO A 1 198 ? -33.354 -6.846 -16.638 1.00 34.34 198 PRO A N 1
ATOM 1498 C CA . PRO A 1 198 ? -33.627 -5.693 -17.482 1.00 34.34 198 PRO A CA 1
ATOM 1499 C C . PRO A 1 198 ? -33.059 -5.954 -18.884 1.00 34.34 198 PRO A C 1
ATOM 1501 O O . PRO A 1 198 ? -31.881 -6.279 -19.053 1.00 34.34 198 PRO A O 1
ATOM 1504 N N . THR A 1 199 ? -33.919 -5.859 -19.894 1.00 32.69 199 THR A N 1
ATOM 1505 C CA . THR A 1 199 ? -33.560 -5.982 -21.308 1.00 32.69 199 THR A CA 1
ATOM 1506 C C . THR A 1 199 ? -32.793 -4.736 -21.743 1.00 32.69 199 THR A C 1
ATOM 1508 O O . THR A 1 199 ? -33.346 -3.642 -21.765 1.00 32.69 199 THR A O 1
ATOM 1511 N N . ILE A 1 200 ? -31.516 -4.895 -22.093 1.00 38.00 200 ILE A N 1
ATOM 1512 C CA . ILE A 1 200 ? -30.728 -3.850 -22.755 1.00 38.00 200 ILE A CA 1
ATOM 1513 C C . ILE A 1 200 ? -31.025 -3.946 -24.254 1.00 38.00 200 ILE A C 1
ATOM 1515 O O . ILE A 1 200 ? -30.697 -4.951 -24.885 1.00 38.00 200 ILE A O 1
ATOM 1519 N N . THR A 1 201 ? -31.666 -2.927 -24.821 1.00 34.53 201 THR A N 1
ATOM 1520 C CA . THR A 1 201 ? -31.838 -2.782 -26.273 1.00 34.53 201 THR A CA 1
ATOM 1521 C C . THR A 1 201 ? -30.548 -2.246 -26.907 1.00 34.53 201 THR A C 1
ATOM 1523 O O . THR A 1 201 ? -29.939 -1.333 -26.342 1.00 34.53 201 THR A O 1
ATOM 1526 N N . PRO A 1 202 ? -30.107 -2.768 -28.064 1.00 37.28 202 PRO A N 1
ATOM 1527 C CA . PRO A 1 202 ? -28.859 -2.355 -28.683 1.00 37.28 202 PRO A CA 1
ATOM 1528 C C . PRO A 1 202 ? -29.122 -1.205 -29.653 1.00 37.28 202 PRO A C 1
ATOM 1530 O O . PRO A 1 202 ? -29.493 -1.451 -30.789 1.00 37.28 202 PRO A O 1
ATOM 1533 N N . GLU A 1 203 ? -28.911 0.043 -29.243 1.00 36.97 203 GLU A N 1
ATOM 1534 C CA . GLU A 1 203 ? -28.785 1.135 -30.215 1.00 36.97 203 GLU A CA 1
ATOM 1535 C C . GLU A 1 203 ? -28.003 2.311 -29.626 1.00 36.97 203 GLU A C 1
ATOM 1537 O O . GLU A 1 203 ? -28.510 3.127 -28.861 1.00 36.97 203 GLU A O 1
ATOM 1542 N N . THR A 1 204 ? -26.715 2.375 -29.961 1.00 35.53 204 THR A N 1
ATOM 1543 C CA . THR A 1 204 ? -26.012 3.631 -30.264 1.00 35.53 204 THR A CA 1
ATOM 1544 C C . THR A 1 204 ? -24.677 3.288 -30.915 1.00 35.53 204 THR A C 1
ATOM 1546 O O . THR A 1 204 ? -23.746 2.774 -30.298 1.00 35.53 204 THR A O 1
ATOM 1549 N N . SER A 1 205 ? -24.622 3.526 -32.220 1.00 31.97 205 SER A N 1
ATOM 1550 C CA . SER A 1 205 ? -23.433 3.455 -33.059 1.00 31.97 205 SER A CA 1
ATOM 1551 C C . SER A 1 205 ? -22.344 4.394 -32.539 1.00 31.97 205 SER A C 1
ATOM 1553 O O . SER A 1 205 ? -22.576 5.595 -32.393 1.00 31.97 205 SER A O 1
ATOM 1555 N N . TRP A 1 206 ? -21.139 3.870 -32.322 1.00 31.34 206 TRP A N 1
ATOM 1556 C CA . TRP A 1 206 ? -19.943 4.684 -32.121 1.00 31.34 206 TRP A CA 1
ATOM 1557 C C . TRP A 1 206 ? -19.634 5.436 -33.421 1.00 31.34 206 TRP A C 1
ATOM 1559 O O . TRP A 1 206 ? -19.167 4.847 -34.394 1.00 31.34 206 TRP A O 1
ATOM 1569 N N . GLY A 1 207 ? -19.958 6.730 -33.457 1.00 31.41 207 GLY A N 1
ATOM 1570 C CA . GLY A 1 207 ? -19.660 7.609 -34.585 1.00 31.41 207 GLY A CA 1
ATOM 1571 C C . GLY A 1 207 ? -18.153 7.728 -34.827 1.00 31.41 207 GLY A C 1
ATOM 1572 O O . GLY A 1 207 ? -17.362 7.893 -33.901 1.00 31.41 207 GLY A O 1
ATOM 1573 N N . THR A 1 208 ? -17.762 7.635 -36.093 1.00 37.12 208 THR A N 1
ATOM 1574 C CA . THR A 1 208 ? -16.397 7.809 -36.601 1.00 37.12 208 THR A CA 1
ATOM 1575 C C . THR A 1 208 ? -15.851 9.213 -36.313 1.00 37.12 208 THR A C 1
ATOM 1577 O O . THR A 1 208 ? -16.486 10.206 -36.666 1.00 37.12 208 THR A O 1
ATOM 1580 N N . TYR A 1 209 ? -14.650 9.305 -35.733 1.00 33.16 209 TYR A N 1
ATOM 1581 C CA . TYR A 1 209 ? -13.919 10.566 -35.545 1.00 33.16 209 TYR A CA 1
ATOM 1582 C C . TYR A 1 209 ? -13.367 11.103 -36.881 1.00 33.16 209 TYR A C 1
ATOM 1584 O O . TYR A 1 209 ? -12.700 10.347 -37.594 1.00 33.16 209 TYR A O 1
ATOM 1592 N N . PRO A 1 210 ? -13.552 12.392 -37.226 1.00 33.72 210 PRO A N 1
ATOM 1593 C CA . PRO A 1 210 ? -12.884 12.985 -38.380 1.00 33.72 210 PRO A CA 1
ATOM 1594 C C . PRO A 1 210 ? -11.420 13.348 -38.071 1.00 33.72 210 PRO A C 1
ATOM 1596 O O . PRO A 1 210 ? -11.082 13.800 -36.975 1.00 33.72 210 PRO A O 1
ATOM 1599 N N . ARG A 1 211 ? -10.544 13.140 -39.067 1.00 31.69 211 ARG A N 1
ATOM 1600 C CA . ARG A 1 211 ? -9.126 13.545 -39.071 1.00 31.69 211 ARG A CA 1
ATOM 1601 C C . ARG A 1 211 ? -8.997 15.068 -38.938 1.00 31.69 211 ARG A C 1
ATOM 1603 O O . ARG A 1 211 ? -9.711 15.807 -39.605 1.00 31.69 211 ARG A O 1
ATOM 1610 N N . ALA A 1 212 ? -8.054 15.513 -38.109 1.00 31.84 212 ALA A N 1
ATOM 1611 C CA . ALA A 1 212 ? -7.715 16.920 -37.935 1.00 31.84 212 ALA A CA 1
ATOM 1612 C C . ALA A 1 212 ? -6.852 17.427 -39.102 1.00 31.84 212 ALA A C 1
ATOM 1614 O O . ALA A 1 212 ? -5.762 16.899 -39.327 1.00 31.84 212 ALA A O 1
ATOM 1615 N N . ASP A 1 213 ? -7.315 18.470 -39.791 1.00 27.41 213 ASP A N 1
ATOM 1616 C CA . ASP A 1 213 ? -6.491 19.257 -40.708 1.00 27.41 213 ASP A CA 1
ATOM 1617 C C . ASP A 1 213 ? -5.848 20.441 -39.981 1.00 27.41 213 ASP A C 1
ATOM 1619 O O . ASP A 1 213 ? -6.468 21.161 -39.196 1.00 27.41 213 ASP A O 1
ATOM 1623 N N . ALA A 1 214 ? -4.563 20.632 -40.265 1.00 37.47 214 ALA A N 1
ATOM 1624 C CA . ALA A 1 214 ? -3.737 21.696 -39.732 1.00 37.47 214 ALA A CA 1
ATOM 1625 C C . ALA A 1 214 ? -4.054 23.039 -40.404 1.00 37.47 214 ALA A C 1
ATOM 1627 O O . ALA A 1 214 ? -3.867 23.173 -41.618 1.00 37.47 214 ALA A O 1
ATOM 1628 N N . ARG A 1 215 ? -4.423 24.054 -39.606 1.00 30.77 215 ARG A N 1
ATOM 1629 C CA . ARG A 1 215 ? -3.921 25.440 -39.714 1.00 30.77 215 ARG A CA 1
ATOM 1630 C C . ARG A 1 215 ? -4.534 26.372 -38.657 1.00 30.77 215 ARG A C 1
ATOM 1632 O O . ARG A 1 215 ? -5.727 26.332 -38.394 1.00 30.77 215 ARG A O 1
ATOM 1639 N N . THR A 1 216 ? -3.684 27.277 -38.166 1.00 29.48 216 THR A N 1
ATOM 1640 C CA . THR A 1 216 ? -3.936 28.490 -37.356 1.00 29.48 216 THR A CA 1
ATOM 1641 C C . THR A 1 216 ? -4.093 28.357 -35.829 1.00 29.48 216 THR A C 1
ATOM 1643 O O . THR A 1 216 ? -5.119 27.956 -35.299 1.00 29.48 216 THR A O 1
ATOM 1646 N N . SER A 1 217 ? -3.049 28.815 -35.129 1.00 28.28 217 SER A N 1
ATOM 1647 C CA . SER A 1 217 ? -3.095 29.468 -33.806 1.00 28.28 217 SER A CA 1
ATOM 1648 C C . SER A 1 217 ? -2.779 30.968 -34.020 1.00 28.28 217 SER A C 1
ATOM 1650 O O . SER A 1 217 ? -2.282 31.286 -35.105 1.00 28.28 217 SER A O 1
ATOM 1652 N N . PRO A 1 218 ? -2.908 31.888 -33.035 1.00 43.19 218 PRO A N 1
ATOM 1653 C CA . PRO A 1 218 ? -3.418 31.741 -31.663 1.00 43.19 218 PRO A CA 1
ATOM 1654 C C . PRO A 1 218 ? -4.431 32.840 -31.246 1.00 43.19 218 PRO A C 1
ATOM 1656 O O . PRO A 1 218 ? -4.413 33.942 -31.772 1.00 43.19 218 PRO A O 1
ATOM 1659 N N . THR A 1 219 ? -5.242 32.606 -30.208 1.00 27.39 219 THR A N 1
ATOM 1660 C CA . THR A 1 219 ? -5.462 33.570 -29.102 1.00 27.39 219 THR A CA 1
ATOM 1661 C C . THR A 1 219 ? -6.206 32.910 -27.930 1.00 27.39 219 THR A C 1
ATOM 1663 O O . THR A 1 219 ? -7.020 32.011 -28.102 1.00 27.39 219 THR A O 1
ATOM 1666 N N . ARG A 1 220 ? -5.835 33.348 -26.720 1.00 31.52 220 ARG A N 1
ATOM 1667 C CA . ARG A 1 220 ? -6.325 32.989 -25.374 1.00 31.52 220 ARG A CA 1
ATOM 1668 C C . ARG A 1 220 ? -7.777 32.483 -25.270 1.00 31.52 220 ARG A C 1
ATOM 1670 O O . ARG A 1 220 ? -8.704 33.232 -25.544 1.00 31.52 220 ARG A O 1
ATOM 1677 N N . SER A 1 221 ? -7.970 31.325 -24.639 1.00 30.62 221 SER A N 1
ATOM 1678 C CA . SER A 1 221 ? -8.876 31.126 -23.486 1.00 30.62 221 SER A CA 1
ATOM 1679 C C . SER A 1 221 ? -8.815 29.668 -23.007 1.00 30.62 221 SER A C 1
ATOM 1681 O O . SER A 1 221 ? -8.433 28.771 -23.755 1.00 30.62 221 SER A O 1
ATOM 1683 N N . GLY A 1 222 ? -9.078 29.456 -21.715 1.00 39.34 222 GLY A N 1
ATOM 1684 C CA . GLY A 1 222 ? -8.948 28.163 -21.047 1.00 39.34 222 GLY A CA 1
ATOM 1685 C C . GLY A 1 222 ? -9.903 27.082 -21.560 1.00 39.34 222 GLY A C 1
ATOM 1686 O O . GLY A 1 222 ? -10.970 27.359 -22.093 1.00 39.34 222 GLY A O 1
ATOM 1687 N N . SER A 1 223 ? -9.519 25.830 -21.336 1.00 29.62 223 SER A N 1
ATOM 1688 C CA . SER A 1 223 ? -10.344 24.638 -21.558 1.00 29.62 223 SER A CA 1
ATOM 1689 C C . SER A 1 223 ? -10.166 23.739 -20.327 1.00 29.62 223 SER A C 1
ATOM 1691 O O . SER A 1 223 ? -9.073 23.261 -20.045 1.00 29.62 223 SER A O 1
ATOM 1693 N N . CYS A 1 224 ? -11.110 23.727 -19.381 1.00 26.86 224 CYS A N 1
ATOM 1694 C CA . CYS A 1 224 ? -12.364 22.959 -19.403 1.00 26.86 224 CYS A CA 1
ATOM 1695 C C . CYS A 1 224 ? -12.156 21.498 -19.818 1.00 26.86 224 CYS A C 1
ATOM 1697 O O . CYS A 1 224 ? -12.449 21.102 -20.942 1.00 26.86 224 CYS A O 1
ATOM 1699 N N . TRP A 1 225 ? -11.686 20.694 -18.864 1.00 29.44 225 TRP A N 1
ATOM 1700 C CA . TRP A 1 225 ? -11.842 19.247 -18.904 1.00 29.44 225 TRP A CA 1
ATOM 1701 C C . TRP A 1 225 ? -13.258 18.869 -18.441 1.00 29.44 225 TRP A C 1
ATOM 1703 O O . TRP A 1 225 ? -13.615 19.030 -17.281 1.00 29.44 225 TRP A O 1
ATOM 1713 N N . ASN A 1 226 ? -14.045 18.385 -19.402 1.00 33.81 226 ASN A N 1
ATOM 1714 C CA . ASN A 1 226 ? -15.143 17.419 -19.289 1.00 33.81 226 ASN A CA 1
ATOM 1715 C C . ASN A 1 226 ? -16.239 17.647 -18.213 1.00 33.81 226 ASN A C 1
ATOM 1717 O O . ASN A 1 226 ? -16.285 16.991 -17.173 1.00 33.81 226 ASN A O 1
ATOM 1721 N N . HIS A 1 227 ? -17.217 18.504 -18.529 1.00 34.28 227 HIS A N 1
ATOM 1722 C CA . HIS A 1 227 ? -18.500 18.596 -17.822 1.00 34.28 227 HIS A CA 1
ATOM 1723 C C . HIS A 1 227 ? -19.539 17.627 -18.413 1.00 34.28 227 HIS A C 1
ATOM 1725 O O . HIS A 1 227 ? -20.373 18.023 -19.223 1.00 34.28 227 HIS A O 1
ATOM 1731 N N . SER A 1 228 ? -19.553 16.377 -17.955 1.00 35.97 228 SER A N 1
ATOM 1732 C CA . SER A 1 228 ? -20.765 15.536 -18.033 1.00 35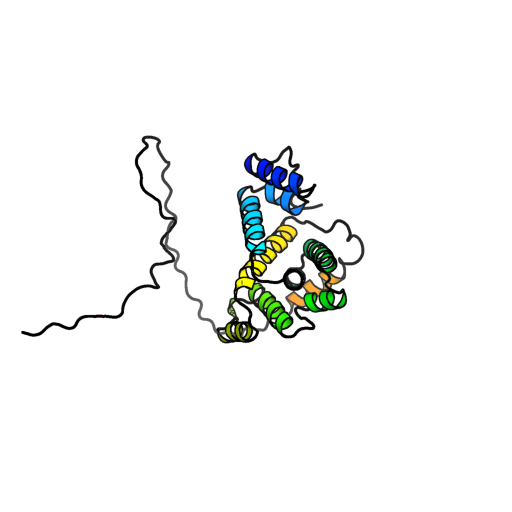.97 228 SER A CA 1
ATOM 1733 C C . SER A 1 228 ? -21.108 14.816 -16.724 1.00 35.97 228 SER A C 1
ATOM 1735 O O . SER A 1 228 ? -22.226 14.340 -16.579 1.00 35.97 228 SER A O 1
ATOM 1737 N N . CYS A 1 229 ? -20.227 14.849 -15.715 1.00 32.16 229 CYS A N 1
ATOM 1738 C CA . CYS A 1 229 ? -20.461 14.204 -14.413 1.00 32.16 229 CYS A CA 1
ATOM 1739 C C . CYS A 1 229 ? -20.820 15.171 -13.261 1.00 32.16 229 CYS A C 1
ATOM 1741 O O . CYS A 1 229 ? -20.890 14.750 -12.113 1.00 32.16 229 CYS A O 1
ATOM 1743 N N . GLN A 1 230 ? -21.025 16.472 -13.522 1.00 35.25 230 GLN A N 1
ATOM 1744 C CA . GLN A 1 230 ? -21.072 17.492 -12.451 1.00 35.25 230 GLN A CA 1
ATOM 1745 C C . GLN A 1 230 ? -22.229 18.504 -12.534 1.00 35.25 230 GLN A C 1
ATOM 1747 O O . GLN A 1 230 ? -22.154 19.572 -11.936 1.00 35.25 230 GLN A O 1
ATOM 1752 N N . ARG A 1 231 ? -23.317 18.191 -13.254 1.00 30.45 231 ARG A N 1
ATOM 1753 C CA . ARG A 1 231 ? -24.516 19.059 -13.351 1.00 30.45 231 ARG A CA 1
ATOM 1754 C C . ARG A 1 231 ? -25.782 18.488 -12.696 1.00 30.45 231 ARG A C 1
ATOM 1756 O O . ARG A 1 231 ? -26.877 18.857 -13.096 1.00 30.45 231 ARG A O 1
ATOM 1763 N N . GLN A 1 232 ? -25.666 17.618 -11.692 1.00 35.41 232 GLN A N 1
ATOM 1764 C CA . GLN A 1 232 ? -26.842 17.147 -10.931 1.00 35.41 232 GLN A CA 1
ATOM 1765 C C . GLN A 1 232 ? -26.861 17.545 -9.451 1.00 35.41 232 GLN A C 1
ATOM 1767 O O . GLN A 1 232 ? -27.806 17.212 -8.749 1.00 35.41 232 GLN A O 1
ATOM 1772 N N . ALA A 1 233 ? -25.888 18.323 -8.975 1.00 33.28 233 ALA A N 1
ATOM 1773 C CA . ALA A 1 233 ? -25.834 18.728 -7.571 1.00 33.28 233 ALA A CA 1
ATOM 1774 C C . ALA A 1 233 ? -25.570 20.229 -7.406 1.00 33.28 233 ALA A C 1
ATOM 1776 O O . ALA A 1 233 ? -24.629 20.606 -6.729 1.00 33.28 233 ALA A O 1
ATOM 1777 N N . CYS A 1 234 ? -26.369 21.091 -8.043 1.00 30.72 234 CYS A N 1
ATOM 1778 C CA . CYS A 1 234 ? -26.506 22.495 -7.643 1.00 30.72 234 CYS A CA 1
ATOM 1779 C C . CYS A 1 234 ? -27.793 23.092 -8.238 1.00 30.72 234 CYS A C 1
ATOM 1781 O O . CYS A 1 234 ? -27.985 23.061 -9.449 1.00 30.72 234 CYS A O 1
ATOM 1783 N N . SER A 1 235 ? -28.594 23.717 -7.370 1.00 30.62 235 SER A N 1
ATOM 1784 C CA . SER A 1 235 ? -29.735 24.621 -7.615 1.00 30.62 235 SER A CA 1
ATOM 1785 C C . SER A 1 235 ? -31.118 24.024 -7.936 1.00 30.62 235 SER A C 1
ATOM 1787 O O . SER A 1 235 ? -31.421 23.708 -9.077 1.00 30.62 235 SER A O 1
ATOM 1789 N N . ALA A 1 236 ? -31.997 24.004 -6.922 1.00 32.09 236 ALA A N 1
ATOM 1790 C CA . ALA A 1 236 ? -33.307 24.673 -6.976 1.00 32.09 236 ALA A CA 1
ATOM 1791 C C . ALA A 1 236 ? -33.979 24.699 -5.583 1.00 32.09 236 ALA A C 1
ATOM 1793 O O . ALA A 1 236 ? -34.444 23.680 -5.083 1.00 32.09 236 ALA A O 1
ATOM 1794 N N . GLY A 1 237 ? -34.049 25.883 -4.971 1.00 27.62 237 GLY A N 1
ATOM 1795 C CA . GLY A 1 237 ? -34.927 26.215 -3.844 1.00 27.62 237 GLY A CA 1
ATOM 1796 C C . GLY A 1 237 ? -35.264 27.713 -3.937 1.00 27.62 237 GLY A C 1
ATOM 1797 O O . GLY A 1 237 ? -34.330 28.502 -4.100 1.00 27.62 237 GLY A O 1
ATOM 1798 N N . PRO A 1 238 ? -36.546 28.128 -3.950 1.00 37.06 238 PRO A N 1
ATOM 1799 C CA . PRO A 1 238 ? -36.951 29.401 -4.549 1.00 37.06 238 PRO A CA 1
ATOM 1800 C C . PRO A 1 238 ? -36.873 30.590 -3.579 1.00 37.06 238 PRO A C 1
ATOM 1802 O O . PRO A 1 238 ? -37.183 30.471 -2.396 1.00 37.06 238 PRO A O 1
ATOM 1805 N N . ARG A 1 239 ? -36.535 31.773 -4.109 1.00 35.03 239 ARG A N 1
ATOM 1806 C CA . ARG A 1 239 ? -36.845 33.073 -3.495 1.00 35.03 239 ARG A CA 1
ATOM 1807 C C . ARG A 1 239 ? -37.642 33.915 -4.484 1.00 35.03 239 ARG A C 1
ATOM 1809 O O . ARG A 1 239 ? -37.168 34.178 -5.584 1.00 35.03 239 ARG A O 1
ATOM 1816 N N . SER A 1 240 ? -38.817 34.362 -4.069 1.00 38.12 240 SER A N 1
ATOM 1817 C CA . SER A 1 240 ? -39.416 35.630 -4.497 1.00 38.12 240 SER A CA 1
ATOM 1818 C C . SER A 1 240 ? -40.589 35.957 -3.573 1.00 38.12 240 SER A C 1
ATOM 1820 O O . SER A 1 240 ? -41.551 35.203 -3.483 1.00 38.12 240 SER A O 1
ATOM 1822 N N . GLY A 1 241 ? -40.478 37.078 -2.865 1.00 34.12 241 GLY A N 1
ATOM 1823 C CA . GLY A 1 241 ? -41.626 37.882 -2.452 1.00 34.12 241 GLY A CA 1
ATOM 1824 C C . GLY A 1 241 ? -41.655 39.150 -3.316 1.00 34.12 241 GLY A C 1
ATOM 1825 O O . GLY A 1 241 ? -40.623 39.461 -3.921 1.00 34.12 241 GLY A O 1
ATOM 1826 N N . PRO A 1 242 ? -42.781 39.875 -3.397 1.00 48.19 242 PRO A N 1
ATOM 1827 C CA . PRO A 1 242 ? -42.799 41.230 -3.927 1.00 48.19 242 PRO A CA 1
ATOM 1828 C C . PRO A 1 242 ? -43.028 42.288 -2.835 1.00 48.19 242 PRO A C 1
ATOM 1830 O O . PRO A 1 242 ? -43.736 42.057 -1.854 1.00 48.19 242 PRO A O 1
ATOM 1833 N N . ASP A 1 243 ? -42.400 43.441 -3.058 1.00 39.28 243 ASP A N 1
ATOM 1834 C CA . ASP A 1 243 ? -42.477 44.671 -2.274 1.00 39.28 243 ASP A CA 1
ATOM 1835 C C . ASP A 1 243 ? -43.863 45.332 -2.298 1.00 39.28 243 ASP A C 1
ATOM 1837 O O . ASP A 1 243 ? -44.660 45.163 -3.222 1.00 39.28 243 ASP A O 1
ATOM 1841 N N . ALA A 1 244 ? -44.093 46.138 -1.263 1.00 36.50 244 ALA A N 1
ATOM 1842 C CA . ALA A 1 244 ? -45.198 47.067 -1.111 1.00 36.50 244 ALA A CA 1
ATOM 1843 C C . ALA A 1 244 ? -45.042 48.306 -2.011 1.00 36.50 244 ALA A C 1
ATOM 1845 O O . ALA A 1 244 ? -43.997 48.958 -1.976 1.00 36.50 244 ALA A O 1
ATOM 1846 N N . ASN A 1 245 ? -46.104 48.656 -2.744 1.00 39.31 245 ASN A N 1
ATOM 1847 C CA . ASN A 1 245 ? -46.827 49.934 -2.631 1.00 39.31 245 ASN A CA 1
ATOM 1848 C C . ASN A 1 245 ? -48.165 49.838 -3.377 1.00 39.31 245 ASN A C 1
ATOM 1850 O O . ASN A 1 245 ? -48.138 49.438 -4.563 1.00 39.31 245 ASN A O 1
#

Foldseek 3Di:
DWPFWQADLVPFDPLLVVVQVVCCVVPVGPDRLLSRLSVPSVSSVVLVVLVVVVVVDPADQLLLLLLLLCLLLVLVQQQSNVVSVVSNVVVPNDPVQSVQSVVQAGPDHLSSLLSVVLNCCQPPVVPDDPVSQVVNVVSVDDPVSNSSSVSSCSSSVSCVNRVPHPPPPPDDPPVVSVVVVVVVVPPDDDDDDDDDDDDDDDDDDDDDDDDDDDDDDDDDDDDDDDPPPPPPPDDDDDDDDDDDD

Radius of gyration: 24.32 Å; chains: 1; bounding box: 67×74×60 Å

InterPro domains:
  IPR003779 Alkyl hydroperoxide reductase AhpD/CMD-like [PF02627] (41-123)
  IPR004675 Alkylhydroperoxidase AhpD core [TIGR00778] (58-106)
  IPR029032 AhpD-like [G3DSA:1.20.1290.10] (13-170)
  IPR029032 AhpD-like [SSF69118] (1-166)

Sequence (245 aa):
MPRMQPLDPDHAPSVARTLLADIIDRNGDAGPMVRTMAHSPALLQGYLELSRAMRRTAIPRPLSEKISLALQEWIGCALCLAAHTAAARTVGVSDADIALARQATASDAREAALITYAVRVLTEPSSLTDADVDELRRHGWKDRVIALVALNQLTGAFNLVAGLEPAVLETVWKVDLRLRVGERRQVRSPVDGSTTKPTITPETSWGTYPRADARTSPTRSGSCWNHSCQRQACSAGPRSGPDAN

pLDDT: mean 75.45, std 27.27, range [26.86, 98.81]

Organism: NCBI:txid630975

Secondary structure (DSSP, 8-state):
--SSPPPPGGGS-HHHHHHHHHHHHHHS--HHHHHHHTTSHHHHHHHHHHHHHHTTSSS-HHHHHHHHHHHHHHHT-HHHHHHHHHHHHHTT--HHHHHHHHTT--SSHHHHHHHHHHHHHHH-GGG--HHHHHHHHHTT--TTHHHHHHHHHHHHHHHHHHT---TT-SSSSHHHHHHHHHHHTS------S-------------PPPPPPPP------------TTSSSSSS-----------